Protein AF-A0A9P7C8W0-F1 (afdb_monomer_lite)

Foldseek 3Di:
DVVVCVVVQKDWCCCVAVNPDFQFWDDDPNDIDTHHDDTDIDNDDFAPKHKDWDLLDQLPHRGTDIDIDTDDPDPPDDDDDDDDDPVPPPPPWDFPCVCCVPPQLVVQLVVLLVVLCVVLVVVVVCCVVPPDPDDPPVVVSVVSNVVSNVVSRCRRGNTDPPDPDCVVVVCDVVLVVLSVLLSVLSNQLSPDDDPSVVVSVVVNVVSVVVSVVVVD

Organism: NCBI:txid936053

Sequence (216 aa):
MARWLADRSLTVLNGPLAHGIPTWVGFRDDREMSSIIDMFLTNASLLSPRLDIASDLSLGSDHRLLTLSFSFAQSSASELSSDTPDTTTHPRRLWNLSRLGEPDPCQLYQDTFRSSSAPLLSQLKRLVQHPPSSRPPIDDLNASLNNIIYRSLDASVGDRPPRPSHWKKYWTQQLQDAADYRNRCYRRWRRAFGIDKVYCCHRCQTSLLASILQVS

pLDDT: mean 81.84, std 15.98, range [35.81, 97.31]

Radius of gyration: 25.63 Å; chains: 1; bounding box: 72×44×49 Å

InterPro domains:
  IPR036691 Endonuclease/exonuclease/phosphatase superfamily [G3DSA:3.60.10.10] 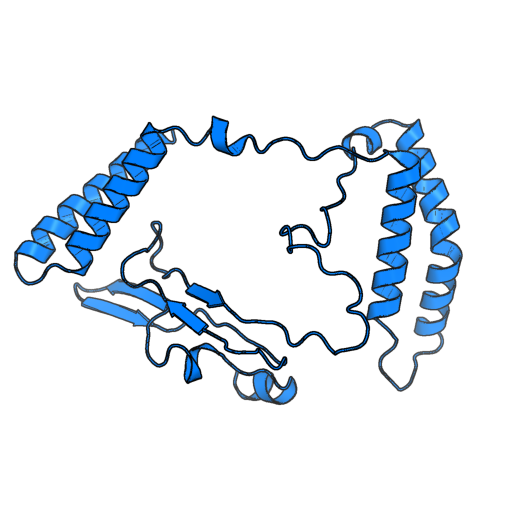(1-71)
  IPR036691 Endonuclease/exonuclease/phosphatase superfamily [SSF56219] (16-71)

Secondary structure (DSSP, 8-state):
-HHHHHTTT-EETHHHHSTT--SEEEEETTEEEEE-----EESS--EEEEEEE-SS--TTSSBPPEEEEEE----SS---------S-SS----B-GGGGGSHHHHHHHHHHHHHHHHHHHHHHHHHHHS--SS---HHHHHHHHHHHHHHHHHHHT-B-PPPP-THHHHS-HHHHHHHHHHHHHHHHHHH--THHHHHHHHHHHHHHHHHHHT--

Structure (mmCIF, N/CA/C/O backbone):
data_AF-A0A9P7C8W0-F1
#
_entry.id   AF-A0A9P7C8W0-F1
#
loop_
_atom_site.group_PDB
_atom_site.id
_atom_site.type_symbol
_atom_site.label_atom_id
_atom_site.label_alt_id
_atom_site.label_comp_id
_atom_site.label_asym_id
_atom_site.label_entity_id
_atom_site.label_seq_id
_atom_site.pdbx_PDB_ins_code
_atom_site.Cartn_x
_atom_site.Cartn_y
_atom_site.Cartn_z
_atom_site.occupancy
_atom_site.B_iso_or_equiv
_atom_site.auth_seq_id
_atom_site.auth_comp_id
_atom_site.auth_asym_id
_atom_site.auth_atom_id
_atom_site.pdbx_PDB_model_num
ATOM 1 N N . MET A 1 1 ? 4.643 -19.308 -13.510 1.00 73.44 1 MET A N 1
ATOM 2 C CA . MET A 1 1 ? 4.340 -17.864 -13.391 1.00 73.44 1 MET A CA 1
ATOM 3 C C . MET A 1 1 ? 3.684 -17.285 -14.644 1.00 73.44 1 MET A C 1
ATOM 5 O O . MET A 1 1 ? 2.595 -16.755 -14.514 1.00 73.44 1 MET A O 1
ATOM 9 N N . ALA A 1 2 ? 4.262 -17.437 -15.843 1.00 82.25 2 ALA A N 1
ATOM 10 C CA . ALA A 1 2 ? 3.703 -16.861 -17.080 1.00 82.25 2 ALA A CA 1
ATOM 11 C C . ALA A 1 2 ? 2.230 -17.231 -17.362 1.00 82.25 2 ALA A C 1
ATOM 13 O O . ALA A 1 2 ? 1.429 -16.348 -17.642 1.00 82.25 2 ALA A O 1
ATOM 14 N N . ARG A 1 3 ? 1.854 -18.510 -17.205 1.00 88.12 3 ARG A N 1
ATOM 15 C CA . ARG A 1 3 ? 0.453 -18.956 -17.359 1.00 88.12 3 ARG A CA 1
ATOM 16 C C . ARG A 1 3 ? -0.499 -18.232 -16.397 1.00 88.12 3 ARG A C 1
ATOM 18 O O . ARG A 1 3 ? -1.474 -17.644 -16.826 1.00 88.12 3 ARG A O 1
ATOM 25 N N . TRP A 1 4 ? -0.134 -18.170 -15.116 1.00 91.56 4 TRP A N 1
ATOM 26 C CA . TRP A 1 4 ? -0.930 -17.503 -14.080 1.00 91.56 4 TRP A CA 1
ATOM 27 C C . TRP A 1 4 ? -1.138 -16.001 -14.337 1.00 91.56 4 TRP A C 1
ATOM 29 O O . TRP A 1 4 ? -2.206 -15.477 -14.020 1.00 91.56 4 TRP A O 1
ATOM 39 N N . LEU A 1 5 ? -0.126 -15.325 -14.902 1.00 90.88 5 LEU A N 1
ATOM 40 C CA . LEU A 1 5 ? -0.204 -13.917 -15.304 1.00 90.88 5 LEU A CA 1
ATOM 41 C C . LEU A 1 5 ? -1.154 -13.730 -16.491 1.00 90.88 5 LEU A C 1
ATOM 43 O O . LEU A 1 5 ? -2.003 -12.843 -16.449 1.00 90.88 5 LEU A O 1
ATOM 47 N N . ALA A 1 6 ? -1.046 -14.592 -17.507 1.00 88.75 6 ALA A N 1
ATOM 48 C CA . ALA A 1 6 ? -1.911 -14.563 -18.683 1.00 88.75 6 ALA A CA 1
ATOM 49 C C . ALA A 1 6 ? -3.385 -14.790 -18.312 1.00 88.75 6 ALA A C 1
ATOM 51 O O . ALA A 1 6 ? -4.236 -13.995 -18.704 1.00 88.75 6 ALA A O 1
ATOM 52 N N . ASP A 1 7 ? -3.666 -15.786 -17.465 1.00 92.44 7 ASP A N 1
ATOM 53 C CA . ASP A 1 7 ? -5.022 -16.112 -16.993 1.00 92.44 7 ASP A CA 1
ATOM 54 C C . ASP A 1 7 ? -5.706 -14.943 -16.260 1.00 92.44 7 ASP A C 1
ATOM 56 O O . ASP A 1 7 ? -6.927 -14.909 -16.133 1.00 92.44 7 ASP A O 1
ATOM 60 N N . ARG A 1 8 ? -4.921 -13.996 -15.731 1.00 88.88 8 ARG A N 1
ATOM 61 C CA . ARG A 1 8 ? -5.393 -12.840 -14.947 1.00 88.88 8 ARG A CA 1
ATOM 62 C C . ARG A 1 8 ? -5.197 -11.506 -15.660 1.00 88.88 8 ARG A C 1
ATOM 64 O O . ARG A 1 8 ? -5.420 -10.464 -15.046 1.00 88.88 8 ARG A O 1
ATOM 71 N N . SER A 1 9 ? -4.753 -11.537 -16.917 1.00 91.94 9 SER A N 1
ATOM 72 C CA . SER A 1 9 ? -4.426 -10.342 -17.701 1.00 91.94 9 SER A CA 1
ATOM 73 C C . SER A 1 9 ? -3.460 -9.396 -16.967 1.00 91.94 9 SER A C 1
ATOM 75 O O . SER A 1 9 ? -3.594 -8.176 -17.034 1.00 91.94 9 SER A O 1
ATOM 77 N N . LEU A 1 10 ? -2.493 -9.959 -16.233 1.00 92.38 10 LEU A N 1
ATOM 78 C CA . LEU A 1 10 ? -1.484 -9.206 -15.489 1.00 92.38 10 LEU A CA 1
ATOM 79 C C . LEU A 1 10 ? -0.226 -9.003 -16.336 1.00 92.38 10 LEU A C 1
ATOM 81 O O . LEU A 1 10 ? 0.353 -9.952 -16.862 1.00 92.38 10 LEU A O 1
ATOM 85 N N . THR A 1 11 ? 0.242 -7.762 -16.386 1.00 92.75 11 THR A N 1
ATOM 86 C CA . THR A 1 11 ? 1.498 -7.353 -17.016 1.00 92.75 11 THR A CA 1
ATOM 87 C C . THR A 1 11 ? 2.562 -7.106 -15.950 1.00 92.75 11 THR A C 1
ATOM 89 O O . THR A 1 11 ? 2.296 -6.445 -14.946 1.00 92.75 11 THR A O 1
ATOM 92 N N . VAL A 1 12 ? 3.779 -7.612 -16.176 1.00 94.69 12 VAL A N 1
ATOM 93 C CA . VAL A 1 12 ? 4.953 -7.335 -15.331 1.00 94.69 12 VAL A CA 1
ATOM 94 C C . VAL A 1 12 ? 5.608 -6.041 -15.805 1.00 94.69 12 VAL A C 1
ATOM 96 O O . VAL A 1 12 ? 6.192 -6.008 -16.886 1.00 94.69 12 VAL A O 1
ATOM 99 N N . LEU A 1 13 ? 5.545 -4.982 -15.000 1.00 95.06 13 LEU A N 1
ATOM 100 C CA . LEU A 1 13 ? 6.030 -3.650 -15.379 1.00 95.06 13 LEU A CA 1
ATOM 101 C C . LEU A 1 13 ? 7.559 -3.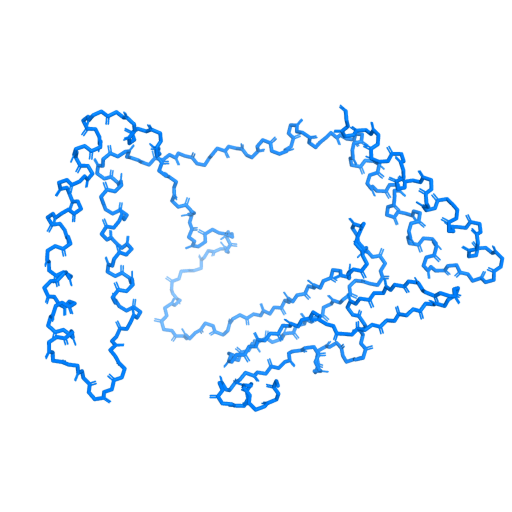541 -15.424 1.00 95.06 13 LEU A C 1
ATOM 103 O O . LEU A 1 13 ? 8.088 -2.712 -16.158 1.00 95.06 13 LEU A O 1
ATOM 107 N N . ASN A 1 14 ? 8.282 -4.399 -14.702 1.00 94.62 14 ASN A N 1
ATOM 108 C CA . ASN A 1 14 ? 9.749 -4.408 -14.706 1.00 94.62 14 ASN A CA 1
ATOM 109 C C . ASN A 1 14 ? 10.334 -4.649 -16.101 1.00 94.62 14 ASN A C 1
ATOM 111 O O . ASN A 1 14 ? 11.366 -4.076 -16.433 1.00 94.62 14 ASN A O 1
ATOM 115 N N . GLY A 1 15 ? 9.669 -5.474 -16.917 1.00 91.06 15 GLY A N 1
ATOM 116 C CA . GLY A 1 15 ? 10.100 -5.776 -18.281 1.00 91.06 15 GLY A CA 1
ATOM 117 C C . GLY A 1 15 ? 10.201 -4.522 -19.155 1.00 91.06 15 GLY A C 1
ATOM 118 O O . GLY A 1 15 ? 11.300 -4.217 -19.609 1.00 91.06 15 GLY A O 1
ATOM 119 N N . PRO A 1 16 ? 9.093 -3.794 -19.387 1.00 93.38 16 PRO A N 1
ATOM 120 C CA . PRO A 1 16 ? 9.098 -2.596 -20.221 1.00 93.38 16 PRO A CA 1
ATOM 121 C C . PRO A 1 16 ? 9.705 -1.355 -19.549 1.00 93.38 16 PRO A C 1
ATOM 123 O O . PRO A 1 16 ? 10.243 -0.512 -20.259 1.00 93.38 16 PRO A O 1
ATOM 126 N N . LEU A 1 17 ? 9.630 -1.209 -18.218 1.00 95.12 17 LEU A N 1
ATOM 127 C CA . LEU A 1 17 ? 10.011 0.046 -17.546 1.00 95.12 17 LEU A CA 1
ATOM 128 C C . LEU A 1 17 ? 11.419 0.048 -16.937 1.00 95.12 17 LEU A C 1
ATOM 130 O O . LEU A 1 17 ? 11.978 1.119 -16.728 1.00 95.12 17 LEU A O 1
ATOM 134 N N . ALA A 1 18 ? 11.992 -1.117 -16.631 1.00 93.62 18 ALA A N 1
ATOM 135 C CA . ALA A 1 18 ? 13.296 -1.234 -15.972 1.00 93.62 18 ALA A CA 1
ATOM 136 C C . ALA A 1 18 ? 14.044 -2.494 -16.438 1.00 93.62 18 ALA A C 1
ATOM 138 O O . ALA A 1 18 ? 14.539 -3.289 -15.633 1.00 93.62 18 ALA A O 1
ATOM 139 N N . HIS A 1 19 ? 14.081 -2.697 -17.757 1.00 93.69 19 HIS A N 1
ATOM 140 C CA . HIS A 1 19 ? 14.592 -3.919 -18.367 1.00 93.69 19 HIS A CA 1
ATOM 141 C C . HIS A 1 19 ? 16.016 -4.258 -17.906 1.00 93.69 19 HIS A C 1
ATOM 143 O O . HIS A 1 19 ? 16.927 -3.440 -18.014 1.00 93.69 19 HIS A O 1
ATOM 149 N N . GLY A 1 20 ? 16.213 -5.486 -17.418 1.00 91.75 20 GLY A N 1
ATOM 150 C CA . GLY A 1 20 ? 17.532 -6.003 -17.042 1.00 91.75 20 GLY A CA 1
ATOM 151 C C . GLY A 1 20 ? 18.154 -5.362 -15.796 1.00 91.75 20 GLY A C 1
ATOM 152 O O . GLY A 1 20 ? 19.272 -5.724 -15.432 1.00 91.75 20 GLY A O 1
ATOM 153 N N . ILE A 1 21 ? 17.463 -4.440 -15.119 1.00 93.38 21 ILE A N 1
ATOM 154 C CA . ILE A 1 21 ? 17.988 -3.809 -13.909 1.00 93.38 21 ILE A CA 1
ATOM 155 C C . ILE A 1 21 ? 17.715 -4.737 -12.713 1.00 93.38 21 ILE A C 1
ATOM 157 O O . ILE A 1 21 ? 16.551 -4.999 -12.404 1.00 93.38 21 ILE A O 1
ATOM 161 N N . PRO A 1 22 ? 18.755 -5.241 -12.019 1.00 93.12 22 PRO A N 1
ATOM 162 C CA . PRO A 1 22 ? 18.574 -6.176 -10.916 1.00 93.12 22 PRO A CA 1
ATOM 163 C C . PRO A 1 22 ? 17.885 -5.506 -9.731 1.00 93.12 22 PRO A C 1
ATOM 165 O O . PRO A 1 22 ? 18.191 -4.359 -9.403 1.00 93.12 22 PRO A O 1
ATOM 168 N N . THR A 1 23 ? 16.998 -6.242 -9.066 1.00 94.00 23 THR A N 1
ATOM 169 C CA . THR A 1 23 ? 16.304 -5.802 -7.845 1.00 94.00 23 THR A CA 1
ATOM 170 C C . THR A 1 23 ? 16.969 -6.336 -6.591 1.00 94.00 23 THR A C 1
ATOM 172 O O . THR A 1 23 ? 16.762 -5.795 -5.518 1.00 94.00 23 THR A O 1
ATOM 175 N N . TRP A 1 24 ? 17.823 -7.342 -6.738 1.00 92.81 24 TRP A N 1
ATOM 176 C CA . TRP A 1 24 ? 18.618 -7.918 -5.672 1.00 92.81 24 TRP A CA 1
ATOM 177 C C . TRP A 1 24 ? 20.085 -7.981 -6.092 1.00 92.81 24 TRP A C 1
ATOM 179 O O . TRP A 1 24 ? 20.399 -8.301 -7.247 1.00 92.81 24 TRP A O 1
ATOM 189 N N . VAL A 1 25 ? 20.983 -7.665 -5.161 1.00 89.88 25 VAL A N 1
ATOM 190 C CA . VAL A 1 25 ? 22.434 -7.773 -5.332 1.00 89.88 25 VAL A CA 1
ATOM 191 C C . VAL A 1 25 ? 23.043 -8.366 -4.069 1.00 89.88 25 VAL A C 1
ATOM 193 O O . VAL A 1 25 ? 22.978 -7.762 -3.001 1.00 89.88 25 VAL A O 1
ATOM 196 N N . GLY A 1 26 ? 23.704 -9.507 -4.213 1.00 85.19 26 GLY A N 1
ATOM 197 C CA . GLY A 1 26 ? 24.458 -10.154 -3.148 1.00 85.19 26 GLY A CA 1
ATOM 198 C C . GLY A 1 26 ? 25.912 -10.388 -3.536 1.00 85.19 26 GLY A C 1
ATOM 199 O O . GLY A 1 26 ? 26.323 -10.160 -4.672 1.00 85.19 26 GLY A O 1
ATOM 200 N N . PHE A 1 27 ? 26.695 -10.876 -2.581 1.00 82.44 27 PHE A N 1
ATOM 201 C CA . PHE A 1 27 ? 28.072 -11.308 -2.805 1.00 82.44 27 PHE A CA 1
ATOM 202 C C . PHE A 1 27 ? 28.208 -12.765 -2.372 1.00 82.44 27 PHE A C 1
ATOM 204 O O . PHE A 1 27 ? 27.820 -13.118 -1.259 1.00 82.44 27 PHE A O 1
ATOM 211 N N . ARG A 1 28 ? 28.730 -13.612 -3.261 1.00 80.31 28 ARG A N 1
ATOM 212 C CA . ARG A 1 28 ? 29.089 -15.009 -2.977 1.00 80.31 28 ARG A CA 1
ATOM 213 C C . ARG A 1 28 ? 30.411 -15.321 -3.664 1.00 80.31 28 ARG A C 1
ATOM 215 O O . ARG A 1 28 ? 30.609 -14.885 -4.794 1.00 80.31 28 ARG A O 1
ATOM 222 N N . ASP A 1 29 ? 31.298 -16.038 -2.979 1.00 83.38 29 ASP A N 1
ATOM 223 C CA . ASP A 1 29 ? 32.612 -16.455 -3.496 1.00 83.38 29 ASP A CA 1
ATOM 224 C C . ASP A 1 29 ? 33.407 -15.302 -4.143 1.00 83.38 29 ASP A C 1
ATOM 226 O O . ASP A 1 29 ? 33.900 -15.412 -5.266 1.00 83.38 29 ASP A O 1
ATOM 230 N N . ASP A 1 30 ? 33.452 -14.151 -3.461 1.00 79.25 30 ASP A N 1
ATOM 231 C CA . ASP A 1 30 ? 34.088 -12.904 -3.921 1.00 79.25 30 ASP A CA 1
ATOM 232 C C . ASP A 1 30 ? 33.576 -12.357 -5.267 1.00 79.25 30 ASP A C 1
ATOM 234 O O . ASP A 1 30 ? 34.218 -11.528 -5.919 1.00 79.25 30 ASP A O 1
ATOM 238 N N . ARG A 1 31 ? 32.374 -12.769 -5.681 1.00 80.06 31 ARG A N 1
ATOM 239 C CA . ARG A 1 31 ? 31.700 -12.292 -6.891 1.00 80.06 31 ARG A CA 1
ATOM 240 C C . ARG A 1 31 ? 30.373 -11.622 -6.553 1.00 80.06 31 ARG A C 1
ATOM 242 O O . ARG A 1 31 ? 29.584 -12.113 -5.747 1.00 80.06 31 ARG A O 1
ATOM 249 N N . GLU A 1 32 ? 30.123 -10.488 -7.207 1.00 83.81 32 GLU A N 1
ATOM 250 C CA . GLU A 1 32 ? 28.824 -9.812 -7.165 1.00 83.81 32 GLU A CA 1
ATOM 251 C C . GLU A 1 32 ? 27.816 -10.664 -7.949 1.00 83.81 32 GLU A C 1
ATOM 253 O O . GLU A 1 32 ? 27.978 -10.905 -9.146 1.00 83.81 32 GLU A O 1
ATOM 258 N N . MET A 1 33 ? 26.784 -11.142 -7.262 1.00 90.81 33 MET A N 1
ATOM 259 C CA . MET A 1 33 ? 25.642 -11.825 -7.853 1.00 90.81 33 MET A CA 1
ATOM 260 C C . MET A 1 33 ? 24.458 -10.871 -7.893 1.00 90.81 33 MET A C 1
ATOM 262 O O . MET A 1 33 ? 24.266 -10.061 -6.990 1.00 90.81 33 MET A O 1
ATOM 266 N N . SER A 1 34 ? 23.627 -10.981 -8.924 1.00 92.38 34 SER A N 1
ATOM 267 C CA . SER A 1 34 ? 22.427 -10.157 -9.026 1.00 92.38 34 SER A CA 1
ATOM 268 C C . SER A 1 34 ? 21.261 -10.933 -9.620 1.00 92.38 34 SER A C 1
ATOM 270 O O . SER A 1 34 ? 21.448 -11.935 -10.313 1.00 92.38 34 SER A O 1
ATOM 272 N N . SER A 1 35 ? 20.043 -10.523 -9.286 1.00 94.06 35 SER A N 1
ATOM 273 C CA . SER A 1 35 ? 18.809 -11.159 -9.754 1.00 94.06 35 SER A CA 1
ATOM 274 C C . SER A 1 35 ? 17.661 -10.148 -9.795 1.00 94.06 35 SER A C 1
ATOM 276 O O . SER A 1 35 ? 17.712 -9.101 -9.147 1.00 94.06 35 SER A O 1
ATOM 278 N N . ILE A 1 36 ? 16.625 -10.454 -10.579 1.00 94.81 36 ILE A N 1
ATOM 279 C CA . ILE A 1 36 ? 15.364 -9.702 -10.630 1.00 94.81 36 ILE A CA 1
ATOM 280 C C . ILE A 1 36 ? 14.300 -10.586 -9.990 1.00 94.81 36 ILE A C 1
ATOM 282 O O . ILE A 1 36 ? 13.868 -11.566 -10.595 1.00 94.81 36 ILE A O 1
ATOM 286 N N . ILE A 1 37 ? 13.927 -10.267 -8.755 1.00 93.94 37 ILE A N 1
ATOM 287 C CA . ILE A 1 37 ? 12.991 -11.067 -7.949 1.00 93.94 37 ILE A CA 1
ATOM 288 C C . ILE A 1 37 ? 11.840 -10.238 -7.366 1.00 93.94 37 ILE A C 1
ATOM 290 O O . ILE A 1 37 ? 10.829 -10.808 -6.964 1.00 93.94 37 ILE A O 1
ATOM 294 N N . ASP A 1 38 ? 11.942 -8.908 -7.409 1.00 94.44 38 ASP A N 1
ATOM 295 C CA . ASP A 1 38 ? 10.910 -7.974 -6.958 1.00 94.44 38 ASP A CA 1
ATOM 296 C C . ASP A 1 38 ? 10.174 -7.400 -8.174 1.00 94.44 38 ASP A C 1
ATOM 298 O O . ASP A 1 38 ? 10.793 -6.845 -9.084 1.00 94.44 38 ASP A O 1
ATOM 302 N N . MET A 1 39 ? 8.850 -7.543 -8.233 1.00 94.00 39 MET A N 1
ATOM 303 C CA . MET A 1 39 ? 8.073 -7.221 -9.435 1.00 94.00 39 MET A CA 1
ATOM 304 C C . MET A 1 39 ? 6.858 -6.349 -9.133 1.00 94.00 39 MET A C 1
ATOM 306 O O . MET A 1 39 ? 6.109 -6.622 -8.198 1.00 94.00 39 MET A O 1
ATOM 310 N N . PHE A 1 40 ? 6.605 -5.367 -9.998 1.00 95.06 40 PHE A N 1
ATOM 311 C CA . PHE A 1 40 ? 5.321 -4.677 -10.073 1.00 95.06 40 PHE A CA 1
ATOM 312 C C . PHE A 1 40 ? 4.428 -5.331 -11.126 1.00 95.06 40 PHE A C 1
ATOM 314 O O . PHE A 1 40 ? 4.826 -5.495 -12.282 1.00 95.06 40 PHE A O 1
ATOM 321 N N . LEU A 1 41 ? 3.210 -5.687 -10.721 1.00 94.19 41 LEU A N 1
ATOM 322 C CA . LEU A 1 41 ? 2.196 -6.302 -11.573 1.00 94.19 41 LEU A CA 1
ATOM 323 C C . LEU A 1 41 ? 0.997 -5.363 -11.697 1.00 94.19 41 LEU A C 1
ATOM 325 O O . LEU A 1 41 ? 0.568 -4.783 -10.703 1.00 94.19 41 LEU A O 1
ATOM 329 N N . THR A 1 42 ? 0.431 -5.246 -12.895 1.00 91.75 42 THR A N 1
ATOM 330 C CA . THR A 1 42 ? -0.809 -4.492 -13.116 1.00 91.75 42 THR A CA 1
ATOM 331 C C . THR A 1 42 ? -1.676 -5.154 -14.179 1.00 91.75 42 THR A C 1
ATOM 333 O O . THR A 1 42 ? -1.160 -5.715 -15.143 1.00 91.75 42 THR A O 1
ATOM 336 N N . ASN A 1 43 ? -2.992 -5.071 -14.020 1.00 90.25 43 ASN A N 1
ATOM 337 C CA . ASN A 1 43 ? -3.983 -5.306 -15.075 1.00 90.25 43 ASN A CA 1
ATOM 338 C C . ASN A 1 43 ? -4.663 -3.996 -15.523 1.00 90.25 43 ASN A C 1
ATOM 340 O O . ASN A 1 43 ? -5.557 -4.024 -16.363 1.00 90.25 43 ASN A O 1
ATOM 344 N N . ALA A 1 44 ? -4.260 -2.859 -14.953 1.00 87.50 44 ALA A N 1
ATOM 345 C CA . ALA A 1 44 ? -4.796 -1.543 -15.259 1.00 87.50 44 ALA A CA 1
ATOM 346 C C . ALA A 1 44 ? -3.899 -0.790 -16.247 1.00 87.50 44 ALA A C 1
ATOM 348 O O . ALA A 1 44 ? -2.669 -0.914 -16.219 1.00 87.50 44 ALA A O 1
ATOM 349 N N . SER A 1 45 ? -4.523 0.050 -17.072 1.00 85.62 45 SER A N 1
ATOM 350 C CA . SER A 1 45 ? -3.830 1.015 -17.922 1.00 85.62 45 SER A CA 1
ATOM 351 C C . SER A 1 45 ? -3.291 2.161 -17.068 1.00 85.62 45 SER A C 1
ATOM 353 O O . SER A 1 45 ? -4.052 2.972 -16.544 1.00 85.62 45 SER A O 1
ATOM 355 N N . LEU A 1 46 ? -1.969 2.217 -16.921 1.00 89.75 46 LEU A N 1
ATOM 356 C CA . LEU A 1 46 ? -1.282 3.295 -16.213 1.00 89.75 46 LEU A CA 1
ATOM 357 C C . LEU A 1 46 ? -0.909 4.399 -17.206 1.00 89.75 46 LEU A C 1
ATOM 359 O O . LEU A 1 46 ? -0.380 4.097 -18.278 1.00 89.75 46 LEU A O 1
ATOM 363 N N . LEU A 1 47 ? -1.145 5.666 -16.859 1.00 90.50 47 LEU A N 1
ATOM 364 C CA . LEU A 1 47 ? -0.674 6.790 -17.667 1.00 90.50 47 LEU A CA 1
ATOM 365 C C . LEU A 1 47 ? 0.755 7.146 -17.270 1.00 90.50 47 LEU A C 1
ATOM 367 O O . LEU A 1 47 ? 1.050 7.332 -16.089 1.00 90.50 47 LEU A O 1
ATOM 371 N N . SER A 1 48 ? 1.627 7.254 -18.272 1.00 91.75 48 SER A N 1
ATOM 372 C CA . SER A 1 48 ? 3.038 7.626 -18.111 1.00 91.75 48 SER A CA 1
ATOM 373 C C . SER A 1 48 ? 3.753 6.879 -16.970 1.00 91.75 48 SER A C 1
ATOM 375 O O . SER A 1 48 ? 4.364 7.523 -16.113 1.00 91.75 48 SER A O 1
ATOM 377 N N . PRO A 1 49 ? 3.667 5.533 -16.901 1.00 94.38 49 PRO A N 1
ATOM 378 C CA . PRO A 1 49 ? 4.283 4.797 -15.816 1.00 94.38 49 PRO A CA 1
ATOM 379 C C . PRO A 1 49 ? 5.808 4.861 -15.920 1.00 94.38 49 PRO A C 1
ATOM 381 O O . PRO A 1 49 ? 6.390 4.692 -16.992 1.00 94.38 49 PRO A O 1
ATOM 384 N N . ARG A 1 50 ? 6.459 5.063 -14.780 1.00 95.56 50 ARG A N 1
ATOM 385 C CA . ARG A 1 50 ? 7.908 5.115 -14.630 1.00 95.56 50 ARG A CA 1
ATOM 386 C C . ARG A 1 50 ? 8.324 4.244 -13.456 1.00 95.56 50 ARG A C 1
ATOM 388 O O . ARG A 1 50 ? 7.754 4.362 -12.375 1.00 95.56 50 ARG A O 1
ATOM 395 N N . LEU A 1 51 ? 9.316 3.389 -13.677 1.00 95.94 51 LEU A N 1
ATOM 396 C CA . LEU A 1 51 ? 9.901 2.540 -12.647 1.00 95.94 51 LEU A CA 1
ATOM 397 C C . LEU A 1 51 ? 11.378 2.887 -12.488 1.00 95.94 51 LEU A C 1
ATOM 399 O O . LEU A 1 51 ? 12.179 2.618 -13.379 1.00 95.94 51 LEU A O 1
ATOM 403 N N . ASP A 1 52 ? 11.738 3.453 -11.343 1.00 94.81 52 ASP A N 1
ATOM 404 C CA . ASP A 1 52 ? 13.126 3.717 -10.980 1.00 94.81 52 ASP A CA 1
ATOM 405 C C . ASP A 1 52 ? 13.594 2.665 -9.968 1.00 94.81 52 ASP A C 1
ATOM 407 O O . ASP A 1 52 ? 12.966 2.455 -8.929 1.00 94.81 52 ASP A O 1
ATOM 411 N N . ILE A 1 53 ? 14.712 2.002 -10.261 1.00 93.38 53 ILE A N 1
ATOM 412 C CA . ILE A 1 53 ? 15.346 1.040 -9.352 1.00 93.38 53 ILE A CA 1
ATOM 413 C C . ILE A 1 53 ? 16.632 1.667 -8.832 1.00 93.38 53 ILE A C 1
ATOM 415 O O . ILE A 1 53 ? 17.589 1.877 -9.584 1.00 93.38 53 ILE A O 1
ATOM 419 N N . ALA A 1 54 ? 16.663 1.977 -7.540 1.00 89.56 54 ALA A N 1
ATOM 420 C CA . ALA A 1 54 ? 17.763 2.712 -6.943 1.00 89.56 54 ALA A CA 1
ATOM 421 C C . ALA A 1 54 ? 19.043 1.864 -6.919 1.00 89.56 54 ALA A C 1
ATOM 423 O O . ALA A 1 54 ? 19.125 0.840 -6.246 1.00 89.56 54 ALA A O 1
ATOM 424 N N . SER A 1 55 ? 20.066 2.295 -7.655 1.00 81.06 55 SER A N 1
ATOM 425 C CA . SER A 1 55 ? 21.337 1.568 -7.797 1.00 81.06 55 SER A CA 1
ATOM 426 C C . SER A 1 55 ? 22.337 1.838 -6.668 1.00 81.06 55 SER A C 1
ATOM 428 O O . SER A 1 55 ? 23.301 1.081 -6.498 1.00 81.06 55 SER A O 1
ATOM 430 N N . ASP A 1 56 ? 22.113 2.915 -5.913 1.00 77.31 56 ASP A N 1
ATOM 431 C CA . ASP A 1 56 ? 23.028 3.452 -4.909 1.00 77.31 56 ASP A CA 1
ATOM 432 C C . ASP A 1 56 ? 22.331 3.794 -3.572 1.00 77.31 56 ASP A C 1
ATOM 434 O O . ASP A 1 56 ? 22.908 4.460 -2.708 1.00 77.31 56 ASP A O 1
ATOM 438 N N . LEU A 1 57 ? 21.109 3.284 -3.384 1.00 75.19 57 LEU A N 1
ATOM 439 C CA . LEU A 1 57 ? 20.333 3.365 -2.149 1.00 75.19 57 LEU A CA 1
ATOM 440 C C . LEU A 1 57 ? 19.781 1.977 -1.805 1.00 75.19 57 LEU A C 1
ATOM 442 O O . LEU A 1 57 ? 18.794 1.526 -2.379 1.00 75.19 57 LEU A O 1
ATOM 446 N N . SER A 1 58 ? 20.437 1.303 -0.866 1.00 67.62 58 SER A N 1
ATOM 447 C CA . SER A 1 58 ? 20.082 -0.053 -0.429 1.00 67.62 58 SER A CA 1
ATOM 448 C C . SER A 1 58 ? 19.320 -0.088 0.895 1.00 67.62 58 SER A C 1
ATOM 450 O O . SER A 1 58 ? 18.794 -1.123 1.277 1.00 67.62 58 SER A O 1
ATOM 452 N N . LEU A 1 59 ? 19.286 1.026 1.638 1.00 75.94 59 LEU A N 1
ATOM 453 C CA . LEU A 1 59 ? 18.682 1.128 2.976 1.00 75.94 59 LEU A CA 1
ATOM 454 C C . LEU A 1 59 ? 19.156 0.058 3.989 1.00 75.94 59 LEU A C 1
ATOM 456 O O . LEU A 1 59 ? 18.583 -0.055 5.070 1.00 75.94 59 LEU A O 1
ATOM 460 N N . GLY A 1 60 ? 20.257 -0.649 3.711 1.00 71.62 60 GLY A N 1
ATOM 461 C CA . GLY A 1 60 ? 20.753 -1.763 4.527 1.00 71.62 60 GLY A CA 1
ATOM 462 C C . GLY A 1 60 ? 20.216 -3.145 4.130 1.00 71.62 60 GLY A C 1
ATOM 463 O O . GLY A 1 60 ? 20.444 -4.094 4.869 1.00 71.62 60 GLY A O 1
ATOM 464 N N . SER A 1 61 ? 19.534 -3.264 2.991 1.00 82.25 61 SER A N 1
ATOM 465 C CA . SER A 1 61 ? 19.102 -4.527 2.386 1.00 82.25 61 SER A CA 1
ATOM 466 C C . SER A 1 61 ? 19.959 -4.873 1.161 1.00 82.25 61 SER A C 1
ATOM 468 O O . SER A 1 61 ? 20.563 -4.009 0.529 1.00 82.25 61 SER A O 1
ATOM 470 N N . ASP A 1 62 ? 20.031 -6.155 0.831 1.00 86.38 62 ASP A N 1
ATOM 471 C CA . ASP A 1 62 ? 20.511 -6.687 -0.447 1.00 86.38 62 ASP A CA 1
ATOM 472 C C . ASP A 1 62 ? 19.481 -6.518 -1.581 1.00 86.38 62 ASP A C 1
ATOM 474 O O . ASP A 1 62 ? 19.836 -6.574 -2.762 1.00 86.38 62 ASP A O 1
ATOM 478 N N . HIS A 1 63 ? 18.225 -6.219 -1.242 1.00 91.75 63 HIS A N 1
ATOM 479 C CA . HIS A 1 63 ? 17.222 -5.732 -2.179 1.00 91.75 63 HIS A CA 1
ATOM 480 C C . HIS A 1 63 ? 17.379 -4.227 -2.424 1.00 91.75 63 HIS A C 1
ATOM 482 O O . HIS A 1 63 ? 17.658 -3.429 -1.526 1.00 91.75 63 HIS A O 1
ATOM 488 N N . ARG A 1 64 ? 17.180 -3.821 -3.675 1.00 90.56 64 ARG A N 1
ATOM 489 C CA . ARG A 1 64 ? 17.159 -2.422 -4.094 1.00 90.56 64 ARG A CA 1
ATOM 490 C C . ARG A 1 64 ? 15.795 -1.820 -3.805 1.00 90.56 64 ARG A C 1
ATOM 492 O O . ARG A 1 64 ? 14.775 -2.498 -3.857 1.00 90.56 64 ARG A O 1
ATOM 499 N N . LEU A 1 65 ? 15.774 -0.516 -3.556 1.00 92.25 65 LEU A N 1
ATOM 500 C CA . LEU A 1 65 ? 14.523 0.228 -3.506 1.00 92.25 65 LEU A CA 1
ATOM 501 C C . LEU A 1 65 ? 13.972 0.392 -4.929 1.00 92.25 65 LEU A C 1
ATOM 503 O O . LEU A 1 65 ? 14.687 0.865 -5.815 1.00 92.25 65 LEU A O 1
ATOM 507 N N . LEU A 1 66 ? 12.707 0.027 -5.136 1.00 94.00 66 LEU A N 1
ATOM 508 C CA . LEU A 1 66 ? 11.991 0.261 -6.387 1.00 94.00 66 LEU A CA 1
ATOM 509 C C . LEU A 1 66 ? 10.915 1.329 -6.168 1.00 94.00 66 LEU A C 1
ATOM 511 O O . LEU A 1 66 ? 10.135 1.241 -5.219 1.00 94.00 66 LEU A O 1
ATOM 515 N N . THR A 1 67 ? 10.824 2.282 -7.088 1.00 94.62 67 THR A N 1
ATOM 516 C CA . THR A 1 67 ? 9.817 3.345 -7.076 1.00 94.62 67 THR A CA 1
ATOM 517 C C . THR A 1 67 ? 9.026 3.299 -8.374 1.00 94.62 67 THR A C 1
ATOM 519 O O . THR A 1 67 ? 9.572 3.571 -9.439 1.00 94.62 67 THR A O 1
ATOM 522 N N . LEU A 1 68 ? 7.737 2.972 -8.284 1.00 95.06 68 LEU A N 1
ATOM 523 C CA . LEU A 1 68 ? 6.797 3.080 -9.398 1.00 95.06 68 LEU A CA 1
ATOM 524 C C . LEU A 1 68 ? 6.014 4.392 -9.266 1.00 95.06 68 LEU A C 1
ATOM 526 O O . LEU A 1 68 ? 5.451 4.681 -8.214 1.00 95.06 68 LEU A O 1
ATOM 530 N N . SER A 1 69 ? 5.964 5.184 -10.331 1.00 93.94 69 SER A N 1
ATOM 531 C CA . SER A 1 69 ? 5.171 6.413 -10.428 1.00 93.94 69 SER A CA 1
ATOM 532 C C . SER A 1 69 ? 4.326 6.375 -11.691 1.00 93.94 69 SER A C 1
ATOM 534 O O . SER A 1 69 ? 4.793 5.916 -12.727 1.00 93.94 69 SER A O 1
ATOM 536 N N . PHE A 1 70 ? 3.081 6.826 -11.611 1.00 93.50 70 PHE A N 1
ATOM 537 C CA . PHE A 1 70 ? 2.155 6.884 -12.739 1.00 93.50 70 PHE A CA 1
ATOM 538 C C . PHE A 1 70 ? 1.035 7.876 -12.431 1.00 93.50 70 PHE A C 1
ATOM 540 O O . PHE A 1 70 ? 0.778 8.190 -11.267 1.00 93.50 70 PHE A O 1
ATOM 547 N N . SER A 1 71 ? 0.344 8.332 -13.468 1.00 87.88 71 SER A N 1
ATOM 548 C CA . SER A 1 71 ? -0.921 9.050 -13.336 1.00 87.88 71 SER A CA 1
ATOM 549 C C . SER A 1 71 ? -2.085 8.084 -13.547 1.00 87.88 71 SER A C 1
ATOM 551 O O . SER A 1 71 ? -1.998 7.133 -14.332 1.00 87.88 71 SER A O 1
ATOM 553 N N . PHE A 1 72 ? -3.186 8.311 -12.837 1.00 76.06 72 PHE A N 1
ATOM 554 C CA . PHE A 1 72 ? -4.419 7.572 -13.068 1.00 76.06 72 PHE A CA 1
ATOM 555 C C . PHE A 1 72 ? -5.234 8.296 -14.142 1.00 76.06 72 PHE A C 1
ATOM 557 O O . PHE A 1 72 ? -5.434 9.505 -14.049 1.00 76.06 72 PHE A O 1
ATOM 564 N N . ALA A 1 73 ? -5.699 7.574 -15.164 1.00 65.62 73 ALA A N 1
ATOM 565 C CA . ALA A 1 73 ? -6.713 8.106 -16.066 1.00 65.62 73 ALA A CA 1
ATOM 566 C C . ALA A 1 73 ? -8.035 8.145 -15.294 1.00 65.62 73 ALA A C 1
ATOM 568 O O . ALA A 1 73 ? -8.752 7.146 -15.226 1.00 65.62 73 ALA A O 1
ATOM 569 N N . GLN A 1 74 ? -8.337 9.266 -14.645 1.00 56.16 74 GLN A N 1
ATOM 570 C CA . GLN A 1 74 ? -9.641 9.463 -14.030 1.00 56.16 74 GLN A CA 1
ATOM 571 C C . GLN A 1 74 ? -10.679 9.405 -15.155 1.00 56.16 74 GLN A C 1
ATOM 573 O O . GLN A 1 74 ? -10.649 10.219 -16.076 1.00 56.16 74 GLN A O 1
ATOM 578 N N . SER A 1 75 ? -11.549 8.389 -15.142 1.00 49.66 75 SER A N 1
ATOM 579 C CA . SER A 1 75 ? -12.676 8.355 -16.076 1.00 49.66 75 SER A CA 1
ATOM 580 C C . SER A 1 75 ? -13.489 9.626 -15.858 1.00 49.66 75 SER A C 1
ATOM 582 O O . SER A 1 75 ? -13.944 9.904 -14.749 1.00 49.66 75 SER A O 1
ATOM 584 N N . SER A 1 76 ? -13.599 10.417 -16.918 1.00 42.34 76 SER A N 1
ATOM 585 C CA . SER A 1 76 ? -14.180 11.754 -16.979 1.00 42.34 76 SER A CA 1
ATOM 586 C C . SER A 1 76 ? -15.692 11.741 -16.730 1.00 42.34 76 SER A C 1
ATOM 588 O O . SER A 1 76 ? -16.480 11.949 -17.649 1.00 42.34 76 SER A O 1
ATOM 590 N N . ALA A 1 77 ? -16.110 11.461 -15.496 1.00 44.12 77 ALA A N 1
ATOM 591 C CA . ALA A 1 77 ? -17.515 11.510 -15.092 1.00 44.12 77 ALA A CA 1
ATOM 592 C C . ALA A 1 77 ? -17.769 12.300 -13.800 1.00 44.12 77 ALA A C 1
ATOM 594 O O . ALA A 1 77 ? -18.923 12.450 -13.417 1.00 44.12 77 ALA A O 1
ATOM 595 N N . SER A 1 78 ? -16.745 12.839 -13.130 1.00 42.72 78 SER A N 1
ATOM 596 C CA . SER A 1 78 ? -16.976 13.683 -11.952 1.00 42.72 78 SER A CA 1
ATOM 597 C C . SER A 1 78 ? -15.773 14.571 -11.629 1.00 42.72 78 SER A C 1
ATOM 599 O O . SER A 1 78 ? -15.090 14.355 -10.634 1.00 42.72 78 SER A O 1
ATOM 601 N N . GLU A 1 79 ? -15.504 15.574 -12.463 1.00 41.62 79 GLU A N 1
ATOM 602 C CA . GLU A 1 79 ? -14.591 16.672 -12.117 1.00 41.62 79 GLU A CA 1
ATOM 603 C C . GLU A 1 79 ? -15.270 18.016 -12.387 1.00 41.62 79 GLU A C 1
ATOM 605 O O . GLU A 1 79 ? -15.175 18.601 -13.461 1.00 41.62 79 GLU A O 1
ATOM 610 N N . LEU A 1 80 ? -15.986 18.493 -11.372 1.00 42.22 80 LEU A N 1
ATOM 611 C CA . LEU A 1 80 ? -16.331 19.897 -11.185 1.00 42.22 80 LEU A CA 1
ATOM 612 C C . LEU A 1 80 ? -15.988 20.247 -9.738 1.00 42.22 80 LEU A C 1
ATOM 614 O O . LEU A 1 80 ? -16.858 20.309 -8.880 1.00 42.22 80 LEU A O 1
ATOM 618 N N . SER A 1 81 ? -14.695 20.419 -9.481 1.00 38.88 81 SER A N 1
ATOM 619 C CA . SER A 1 81 ? -14.171 21.267 -8.408 1.00 38.88 81 SER A CA 1
ATOM 620 C C . SER A 1 81 ? -12.650 21.250 -8.493 1.00 38.88 81 SER A C 1
ATOM 622 O O . SER A 1 81 ? -12.004 20.279 -8.100 1.00 38.88 81 SER A O 1
ATOM 624 N N . SER A 1 82 ? -12.094 22.323 -9.054 1.00 42.16 82 SER A N 1
ATOM 625 C CA . SER A 1 82 ? -10.688 22.659 -8.909 1.00 42.16 82 SER A CA 1
ATOM 626 C C . SER A 1 82 ? -10.431 23.035 -7.453 1.00 42.16 82 SER A C 1
ATOM 628 O O . SER A 1 82 ? -10.868 24.092 -7.009 1.00 42.16 82 SER A O 1
ATOM 630 N N . ASP A 1 83 ? -9.711 22.188 -6.740 1.00 38.19 83 ASP A N 1
ATOM 631 C CA . ASP A 1 83 ? -8.786 22.632 -5.711 1.00 38.19 83 ASP A CA 1
ATOM 632 C C . ASP A 1 83 ? -7.627 21.638 -5.682 1.00 38.19 83 ASP A C 1
ATOM 634 O O . ASP A 1 83 ? -7.786 20.442 -5.930 1.00 38.19 83 ASP A O 1
ATOM 638 N N . THR A 1 84 ? -6.433 22.179 -5.487 1.00 38.69 84 THR A N 1
ATOM 639 C CA . THR A 1 84 ? -5.155 21.471 -5.379 1.00 38.69 84 THR A CA 1
ATOM 640 C C . THR A 1 84 ? -5.282 20.150 -4.608 1.00 38.69 84 THR A C 1
ATOM 642 O O . THR A 1 84 ? -5.859 20.158 -3.518 1.00 38.69 84 THR A O 1
ATOM 645 N N . PRO A 1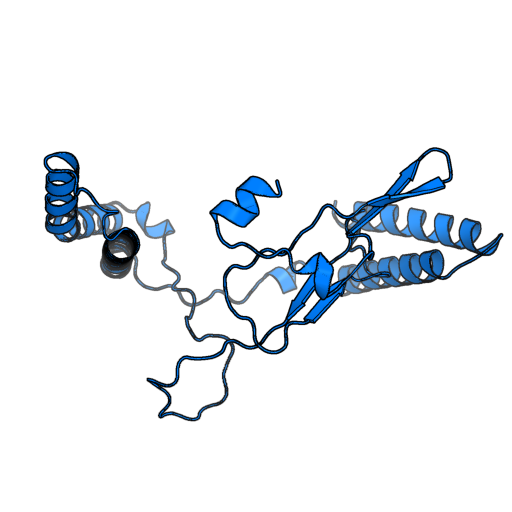 85 ? -4.731 19.022 -5.103 1.00 37.59 85 PRO A N 1
ATOM 646 C CA . PRO A 1 85 ? -4.870 17.749 -4.422 1.00 37.59 85 PRO A CA 1
ATOM 647 C C . PRO A 1 85 ? -3.905 17.716 -3.236 1.00 37.59 85 PRO A C 1
ATOM 649 O O . PRO A 1 85 ? -2.771 17.242 -3.340 1.00 37.59 85 PRO A O 1
ATOM 652 N N . ASP A 1 86 ? -4.366 18.203 -2.087 1.00 35.81 86 ASP A N 1
ATOM 653 C CA . ASP A 1 86 ? -3.870 17.693 -0.820 1.00 35.81 86 AS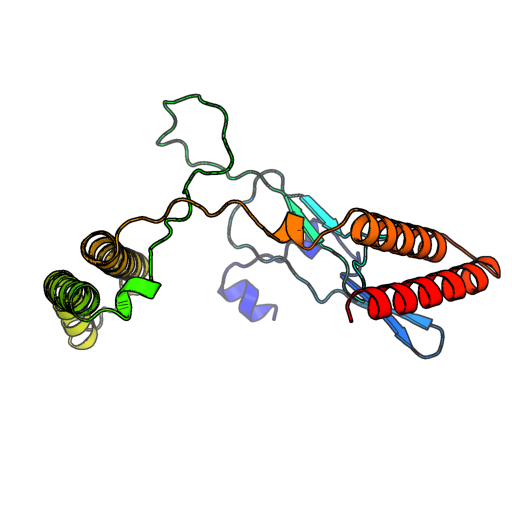P A CA 1
ATOM 654 C C . ASP A 1 86 ? -4.038 16.169 -0.843 1.00 35.81 86 ASP A C 1
ATOM 656 O O . ASP A 1 86 ? -5.063 15.617 -1.246 1.00 35.81 86 ASP A O 1
ATOM 660 N N . THR A 1 87 ? -2.978 15.473 -0.453 1.00 35.84 87 THR A N 1
ATOM 661 C CA . THR A 1 87 ? -2.785 14.016 -0.528 1.00 35.84 87 THR A CA 1
ATOM 662 C C . THR A 1 87 ? -3.663 13.233 0.462 1.00 35.84 87 THR A C 1
ATOM 664 O O . THR A 1 87 ? -3.256 12.222 1.032 1.00 35.84 87 THR A O 1
ATOM 667 N N . THR A 1 88 ? -4.897 13.673 0.684 1.00 40.19 88 THR A N 1
ATOM 668 C CA . THR A 1 88 ? -5.826 13.130 1.677 1.00 40.19 88 THR A CA 1
ATOM 669 C C . THR A 1 88 ? -7.228 12.949 1.103 1.00 40.19 88 THR A C 1
ATOM 671 O O . THR A 1 88 ? -8.220 13.160 1.792 1.00 40.19 88 THR A O 1
ATOM 674 N N . THR A 1 89 ? -7.357 12.470 -0.137 1.00 41.62 89 THR A N 1
ATOM 675 C CA . THR A 1 89 ? -8.676 12.160 -0.723 1.00 41.62 89 THR A CA 1
ATOM 676 C C . THR A 1 89 ? -9.451 11.057 0.003 1.00 41.62 89 THR A C 1
ATOM 678 O O . THR A 1 89 ? -10.638 10.904 -0.249 1.00 41.62 89 THR A O 1
ATOM 681 N N . HIS A 1 90 ? -8.854 10.382 0.992 1.00 41.53 90 HIS A N 1
ATOM 682 C CA . HIS A 1 90 ? -9.592 9.790 2.109 1.00 41.53 90 HIS A CA 1
ATOM 683 C C . HIS A 1 90 ? -8.780 9.967 3.401 1.00 41.53 90 HIS A C 1
ATOM 685 O O . HIS A 1 90 ? -7.798 9.238 3.590 1.00 41.53 90 HIS A O 1
ATOM 691 N N . PRO A 1 91 ? -9.127 10.893 4.318 1.00 57.19 91 PRO A N 1
ATOM 692 C CA . PRO A 1 91 ? -8.499 10.890 5.630 1.00 57.19 91 PRO A CA 1
ATOM 693 C C . PRO A 1 91 ? -8.764 9.519 6.256 1.00 57.19 91 PRO A C 1
ATOM 695 O O . PRO A 1 91 ? -9.911 9.080 6.357 1.00 57.19 91 PRO A O 1
ATOM 698 N N . ARG A 1 92 ? -7.692 8.802 6.617 1.00 65.56 92 ARG A N 1
ATOM 699 C CA . ARG A 1 92 ? -7.795 7.536 7.348 1.00 65.56 92 ARG A CA 1
ATOM 700 C C . ARG A 1 92 ? -8.637 7.808 8.595 1.00 65.56 92 ARG A C 1
ATOM 702 O O . ARG A 1 92 ? -8.142 8.455 9.512 1.00 65.56 92 ARG A O 1
ATOM 709 N N . ARG A 1 93 ? -9.883 7.329 8.615 1.00 69.31 93 ARG A N 1
ATOM 710 C CA . ARG A 1 93 ? -10.743 7.382 9.802 1.00 69.31 93 ARG A CA 1
ATOM 711 C C . ARG A 1 93 ? -10.050 6.625 10.926 1.00 69.31 93 ARG A C 1
ATOM 713 O O . ARG A 1 93 ? -9.566 5.509 10.717 1.00 69.31 93 ARG A O 1
ATOM 720 N N . LEU A 1 94 ? -9.943 7.243 12.092 1.00 83.69 94 LEU A N 1
ATOM 721 C CA . LEU A 1 94 ? -9.290 6.650 13.248 1.00 83.69 94 LEU A CA 1
ATOM 722 C C . LEU A 1 94 ? -10.328 6.565 14.354 1.00 83.69 94 LEU A C 1
ATOM 724 O O . LEU A 1 94 ? -10.899 7.565 14.741 1.00 83.69 94 LEU A O 1
ATOM 728 N N . TRP A 1 95 ? -10.550 5.378 14.900 1.00 90.25 95 TRP A N 1
ATOM 729 C CA . TRP A 1 95 ? -11.473 5.197 16.019 1.00 90.25 95 TRP A CA 1
ATOM 730 C C . TRP A 1 95 ? -10.717 5.057 17.335 1.00 90.25 95 TRP A C 1
ATOM 732 O O . TRP A 1 95 ? -9.568 4.598 17.373 1.00 90.25 95 TRP A O 1
ATOM 742 N N . ASN A 1 96 ? -11.365 5.409 18.445 1.00 87.75 96 ASN A N 1
ATOM 743 C CA . ASN A 1 96 ? -10.805 5.198 19.777 1.00 87.75 96 ASN A CA 1
ATOM 744 C C . ASN A 1 96 ? -11.012 3.749 20.260 1.00 87.75 96 ASN A C 1
ATOM 746 O O . ASN A 1 96 ? -11.733 3.493 21.220 1.00 87.75 96 ASN A O 1
ATOM 750 N N . LEU A 1 97 ? -10.381 2.789 19.576 1.00 89.69 97 LEU A N 1
ATOM 751 C CA . LEU A 1 97 ? -10.611 1.351 19.785 1.00 89.69 97 LEU A CA 1
ATOM 752 C C . LEU A 1 97 ? -10.342 0.866 21.218 1.00 89.69 97 LEU A C 1
ATOM 754 O O . LEU A 1 97 ? -10.903 -0.149 21.614 1.00 89.69 97 LEU A O 1
ATOM 758 N N . SER A 1 98 ? -9.542 1.58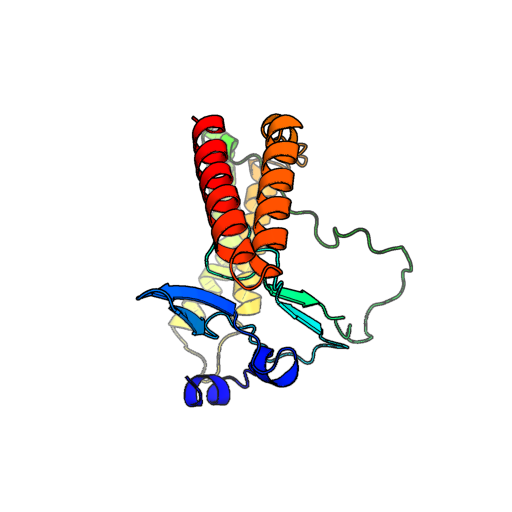1 22.019 1.00 89.19 98 SER A N 1
ATOM 759 C CA . SER A 1 98 ? -9.344 1.232 23.434 1.00 89.19 98 SER A CA 1
ATOM 760 C C . SER A 1 98 ? -10.639 1.291 24.246 1.00 89.19 98 SER A C 1
ATOM 762 O O . SER A 1 98 ? -10.765 0.559 25.222 1.00 89.19 98 SER A O 1
ATOM 764 N N . ARG A 1 99 ? -11.623 2.095 23.819 1.00 90.50 99 ARG A N 1
ATOM 765 C CA . ARG A 1 99 ? -12.946 2.169 24.455 1.00 90.50 99 ARG A CA 1
ATOM 766 C C . ARG A 1 99 ? -13.770 0.895 24.285 1.00 90.50 99 ARG A C 1
ATOM 768 O O . ARG A 1 99 ? -14.687 0.679 25.059 1.00 90.50 99 ARG A O 1
ATOM 775 N N . LEU A 1 100 ? -13.435 0.009 23.340 1.00 91.00 100 LEU A N 1
ATOM 776 C CA . LEU A 1 100 ? -14.071 -1.316 23.261 1.00 91.00 100 LEU A CA 1
ATOM 777 C C . LEU A 1 100 ? -13.712 -2.221 24.453 1.00 91.00 100 LEU A C 1
ATOM 779 O O . LEU A 1 100 ? -14.332 -3.266 24.623 1.00 91.00 100 LEU A O 1
ATOM 783 N N . GLY A 1 101 ? -12.722 -1.844 25.270 1.00 88.50 101 GLY A N 1
ATOM 784 C CA . GLY A 1 101 ? -12.465 -2.491 26.557 1.00 88.50 101 GLY A CA 1
ATOM 785 C C . GLY A 1 101 ? -13.444 -2.076 27.662 1.00 88.50 101 GLY A C 1
ATOM 786 O O . GLY A 1 101 ? -13.511 -2.745 28.688 1.00 88.50 101 GLY A O 1
ATOM 787 N N . GLU A 1 102 ? -14.198 -0.990 27.471 1.00 93.50 102 GLU A N 1
ATOM 788 C CA . GLU A 1 102 ? -15.231 -0.540 28.405 1.00 93.50 102 GLU A CA 1
ATOM 789 C C . GLU A 1 102 ? -16.553 -1.289 28.123 1.00 93.50 102 GLU A C 1
ATOM 791 O O . GLU A 1 102 ? -16.886 -1.510 26.952 1.00 93.50 102 GLU A O 1
ATOM 796 N N . PRO A 1 103 ? -17.336 -1.668 29.153 1.00 93.12 103 PRO A N 1
ATOM 797 C CA . PRO A 1 103 ? -18.569 -2.437 28.965 1.00 93.12 103 PRO A CA 1
ATOM 798 C C . PRO A 1 103 ? -19.598 -1.734 28.071 1.00 93.12 103 PRO A C 1
ATOM 800 O O . PRO A 1 103 ? -20.098 -2.342 27.124 1.00 93.12 103 PRO A O 1
ATOM 803 N N . ASP A 1 104 ? -19.869 -0.448 28.318 1.00 94.25 104 ASP A N 1
ATOM 804 C CA . ASP A 1 104 ? -20.951 0.270 27.630 1.00 94.25 104 ASP A CA 1
ATOM 805 C C . ASP A 1 104 ? -20.659 0.510 26.136 1.00 94.25 104 ASP A C 1
ATOM 807 O O . ASP A 1 104 ? -21.504 0.164 25.303 1.00 94.25 104 ASP A O 1
ATOM 811 N N . PRO A 1 105 ? -19.476 1.023 25.726 1.00 92.25 105 PRO A N 1
ATOM 812 C CA . PRO A 1 105 ? -19.147 1.166 24.307 1.00 92.25 105 PRO A CA 1
ATOM 813 C C . PRO A 1 105 ? -19.059 -0.179 23.581 1.00 92.25 105 PRO A C 1
ATOM 815 O O . PRO A 1 105 ? -19.450 -0.274 22.417 1.00 92.25 105 PRO A O 1
ATOM 818 N N . CYS A 1 106 ? -18.572 -1.229 24.251 1.00 95.56 106 CYS A N 1
ATOM 819 C CA . CYS A 1 106 ? -18.524 -2.571 23.678 1.00 95.56 106 CYS A CA 1
ATOM 820 C C . CYS A 1 106 ? -19.932 -3.114 23.405 1.00 95.56 106 CYS A C 1
ATOM 822 O O . CYS A 1 106 ? -20.202 -3.604 22.306 1.00 95.56 106 CYS A O 1
ATOM 824 N N . GLN A 1 107 ? -20.846 -2.978 24.367 1.00 96.31 107 GLN A N 1
ATOM 825 C CA . GLN A 1 107 ? -22.236 -3.395 24.209 1.00 96.31 107 GLN A CA 1
ATOM 826 C C . GLN A 1 107 ? -22.924 -2.611 23.083 1.00 96.31 107 GLN A C 1
ATOM 828 O O . GLN A 1 107 ? -23.520 -3.207 22.184 1.00 96.31 107 GLN A O 1
ATOM 833 N N . LEU A 1 108 ? -22.747 -1.286 23.052 1.00 96.12 108 LEU A N 1
ATOM 834 C CA . LEU A 1 108 ? -23.299 -0.427 22.004 1.00 96.12 108 LEU A CA 1
ATOM 835 C C . LEU A 1 108 ? -22.768 -0.794 20.609 1.00 96.12 108 LEU A C 1
ATOM 837 O O . LEU A 1 108 ? -23.535 -0.813 19.641 1.00 96.12 108 LEU A O 1
ATOM 841 N N . TYR A 1 109 ? -21.478 -1.128 20.493 1.00 97.06 109 TYR A N 1
ATOM 842 C CA . TYR A 1 109 ? -20.895 -1.634 19.250 1.00 97.06 109 TYR A CA 1
ATOM 843 C C . TYR A 1 109 ? -21.578 -2.931 18.805 1.00 97.06 109 TYR A C 1
ATOM 845 O O . TYR A 1 109 ? -22.001 -3.037 17.654 1.00 97.06 109 TYR A O 1
ATOM 853 N N . GLN A 1 110 ? -21.710 -3.907 19.709 1.00 96.81 110 GLN A N 1
ATOM 854 C CA . GLN A 1 110 ? -22.309 -5.204 19.395 1.00 96.81 110 GLN A CA 1
ATOM 855 C C . GLN A 1 110 ? -23.767 -5.071 18.952 1.00 96.81 110 GLN A C 1
ATOM 857 O O . GLN A 1 110 ? -24.162 -5.698 17.968 1.00 96.81 110 GLN A O 1
ATOM 862 N N . ASP A 1 111 ? -24.554 -4.240 19.632 1.00 97.12 111 ASP A N 1
ATOM 863 C CA . ASP A 1 111 ? -25.970 -4.050 19.315 1.00 97.12 111 ASP A CA 1
ATOM 864 C C . ASP A 1 111 ? -26.160 -3.301 17.990 1.00 97.12 111 ASP A C 1
ATOM 866 O O . ASP A 1 111 ? -26.967 -3.710 17.143 1.00 97.12 111 ASP A O 1
ATOM 870 N N . THR A 1 112 ? -25.352 -2.266 17.745 1.00 96.00 112 THR A N 1
ATOM 871 C CA . THR A 1 112 ? -25.362 -1.520 16.475 1.00 96.00 112 THR A CA 1
ATOM 872 C C . THR A 1 112 ? -24.911 -2.402 15.311 1.00 96.00 112 THR A C 1
ATOM 874 O O . THR A 1 112 ? -25.539 -2.407 14.250 1.00 96.00 112 THR A O 1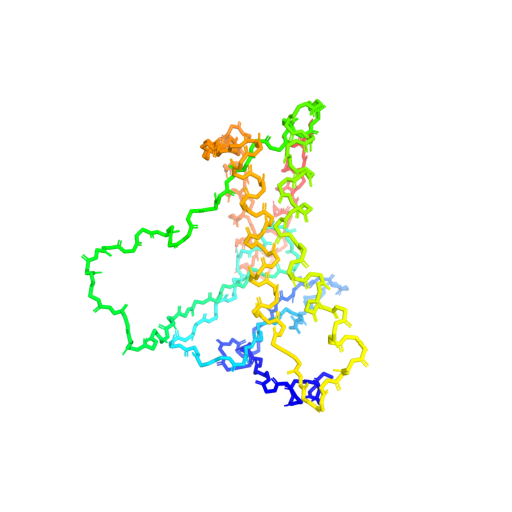
ATOM 877 N N . PHE A 1 113 ? -23.870 -3.212 15.510 1.00 97.31 113 PHE A N 1
ATOM 878 C CA . PHE A 1 113 ? -23.378 -4.137 14.494 1.00 97.31 113 PHE A CA 1
ATOM 879 C C . PHE A 1 113 ? -24.396 -5.240 14.202 1.00 97.31 113 PHE A C 1
ATOM 881 O O . PHE A 1 113 ? -24.678 -5.534 13.040 1.00 97.31 113 PHE A O 1
ATOM 888 N N . ARG A 1 114 ? -24.986 -5.850 15.238 1.00 96.50 114 ARG A N 1
ATOM 889 C CA . ARG A 1 114 ? -25.970 -6.933 15.092 1.00 96.50 114 ARG A CA 1
ATOM 890 C C . ARG A 1 114 ? -27.216 -6.455 14.350 1.00 96.50 114 ARG A C 1
ATOM 892 O O . ARG A 1 114 ? -27.668 -7.133 13.431 1.00 96.50 114 ARG A O 1
ATOM 899 N N . SER A 1 115 ? -27.740 -5.287 14.711 1.00 95.88 115 SER A N 1
ATOM 900 C CA . SER A 1 115 ? -28.897 -4.693 14.031 1.00 95.88 115 SER A CA 1
ATOM 901 C C . SER A 1 115 ? -28.579 -4.324 12.578 1.00 95.88 115 SER A C 1
ATOM 903 O O . SER A 1 115 ? -29.317 -4.702 11.669 1.00 95.88 115 SER A O 1
ATOM 905 N N . SER A 1 116 ? -27.438 -3.676 12.336 1.00 95.69 116 SER A N 1
ATOM 906 C CA . SER A 1 116 ? -27.036 -3.217 10.999 1.00 95.69 116 SER A CA 1
ATOM 907 C C . SER A 1 116 ? -26.625 -4.353 10.054 1.00 95.69 116 SER A C 1
ATOM 909 O O . SER A 1 116 ? -26.765 -4.225 8.839 1.00 95.69 116 SER A O 1
ATOM 911 N N . SER A 1 117 ? -26.128 -5.476 10.582 1.00 96.31 117 SER A N 1
ATOM 912 C CA . SER A 1 117 ? -25.697 -6.636 9.786 1.00 96.31 117 SER A CA 1
ATOM 913 C C . SER A 1 117 ? -26.822 -7.604 9.423 1.00 96.31 117 SER A C 1
ATOM 915 O O . SER A 1 117 ? -26.627 -8.435 8.536 1.00 96.31 117 SER A O 1
ATOM 917 N N . ALA A 1 118 ? -28.006 -7.497 10.034 1.00 95.00 118 ALA A N 1
ATOM 918 C CA . ALA A 1 118 ? -29.119 -8.415 9.779 1.00 95.00 118 ALA A CA 1
ATOM 919 C C . ALA A 1 118 ? -29.528 -8.523 8.286 1.00 95.00 118 ALA A C 1
ATOM 921 O O . ALA A 1 118 ? -29.709 -9.653 7.806 1.00 95.00 118 ALA A O 1
ATOM 922 N N . PRO A 1 119 ? -29.610 -7.424 7.503 1.00 94.88 119 PRO A N 1
ATOM 923 C CA . PRO A 1 119 ? -29.906 -7.506 6.070 1.00 94.88 119 PRO A CA 1
ATOM 924 C C . PRO A 1 119 ? -28.788 -8.198 5.282 1.00 94.88 119 PRO A C 1
ATOM 926 O O . PRO A 1 119 ? -29.058 -9.079 4.464 1.00 94.88 119 PRO A O 1
ATOM 929 N N . LEU A 1 120 ? -27.528 -7.857 5.579 1.00 95.25 120 LEU A N 1
ATOM 930 C CA . LEU A 1 120 ? -26.359 -8.440 4.918 1.00 95.25 120 LEU A CA 1
ATOM 931 C C . LEU A 1 120 ? -26.249 -9.942 5.208 1.00 95.25 120 LEU A C 1
ATOM 933 O O . LEU A 1 120 ? -26.020 -10.736 4.300 1.00 95.25 120 LEU A O 1
ATOM 937 N N . LEU A 1 121 ? -26.485 -10.360 6.453 1.00 95.44 121 LEU A N 1
ATOM 938 C CA . LEU A 1 121 ? -26.502 -11.770 6.837 1.00 95.44 121 LEU A CA 1
ATOM 939 C C . LEU A 1 121 ? -27.593 -12.544 6.089 1.00 95.44 121 LEU A C 1
ATOM 941 O O . LEU A 1 121 ? -27.354 -13.660 5.629 1.00 95.44 121 LEU A O 1
ATOM 945 N N . SER A 1 122 ? -28.779 -11.954 5.944 1.00 95.12 122 SER A N 1
ATOM 946 C CA . SER A 1 122 ? -29.884 -12.557 5.190 1.00 95.12 122 SER A CA 1
ATOM 947 C C . SER A 1 122 ? -29.527 -12.717 3.709 1.00 95.12 122 SER A C 1
ATOM 949 O O . SER A 1 122 ? -29.754 -13.777 3.122 1.00 95.12 122 SER A O 1
ATOM 951 N N . GLN A 1 123 ? -28.885 -11.707 3.117 1.00 94.38 123 GLN A N 1
ATOM 952 C CA . GLN A 1 123 ? -28.382 -11.760 1.746 1.00 94.38 123 GLN A CA 1
ATOM 953 C C . GLN A 1 123 ? -27.308 -12.841 1.564 1.00 94.38 123 GLN A C 1
ATOM 955 O O . GLN A 1 123 ? -27.378 -13.603 0.599 1.00 94.38 123 GLN A O 1
ATOM 960 N N . LEU A 1 124 ? -26.348 -12.942 2.487 1.00 94.25 124 LEU A N 1
ATOM 961 C CA . LEU A 1 124 ? -25.293 -13.958 2.455 1.00 94.25 124 LEU A CA 1
ATOM 962 C C . LEU A 1 124 ? -25.867 -15.372 2.589 1.00 94.25 124 LEU A C 1
ATOM 964 O O . LEU A 1 124 ? -25.518 -16.245 1.798 1.00 94.25 124 LEU A O 1
ATOM 968 N N . LYS A 1 125 ? -26.802 -15.594 3.523 1.00 95.31 125 LYS A N 1
ATOM 969 C CA . LYS A 1 125 ? -27.505 -16.881 3.661 1.00 95.31 125 LYS A CA 1
ATOM 970 C C . LYS A 1 125 ? -28.199 -17.284 2.362 1.00 95.31 125 LYS A C 1
ATOM 972 O O . LYS A 1 125 ? -28.053 -18.425 1.933 1.00 95.31 125 LYS A O 1
ATOM 977 N N . ARG A 1 126 ? -28.883 -16.344 1.701 1.00 93.88 126 ARG A N 1
ATOM 978 C CA . ARG A 1 126 ? -29.537 -16.586 0.408 1.00 93.88 126 ARG A CA 1
ATOM 979 C C . ARG A 1 126 ? -28.537 -16.964 -0.684 1.00 93.88 126 ARG A C 1
ATOM 981 O O . ARG A 1 126 ? -28.812 -17.882 -1.442 1.00 93.88 126 ARG A O 1
ATOM 988 N N . LEU A 1 127 ? -27.388 -16.290 -0.761 1.00 93.12 127 LEU A N 1
ATOM 989 C CA . LEU A 1 127 ? -26.342 -16.609 -1.742 1.00 93.12 127 LEU A CA 1
ATOM 990 C C . LEU A 1 127 ? -25.731 -17.998 -1.516 1.00 93.12 127 LEU A C 1
ATOM 992 O O . LEU A 1 127 ? -25.387 -18.670 -2.479 1.00 93.12 127 LEU A O 1
ATOM 996 N N . VAL A 1 128 ? -25.612 -18.435 -0.260 1.00 92.31 128 VAL A N 1
ATOM 997 C CA . VAL A 1 128 ? -25.133 -19.785 0.074 1.00 92.31 128 VAL A CA 1
ATOM 998 C C . VAL A 1 128 ? -26.183 -20.847 -0.261 1.00 92.31 128 VAL A C 1
ATOM 1000 O O . VAL A 1 128 ? -25.842 -21.895 -0.796 1.00 92.31 128 VAL A O 1
ATOM 1003 N N . GLN A 1 129 ? -27.457 -20.581 0.036 1.00 94.12 129 GLN A N 1
ATOM 1004 C CA . GLN A 1 129 ? -28.564 -21.501 -0.253 1.00 94.12 129 GLN A CA 1
ATOM 1005 C C . GLN A 1 129 ? -28.876 -21.600 -1.752 1.00 94.12 129 GLN A C 1
ATOM 1007 O O . GLN A 1 129 ? -29.266 -22.660 -2.236 1.00 94.12 129 GLN A O 1
ATOM 1012 N N . HIS A 1 130 ? -28.691 -20.504 -2.486 1.00 91.62 130 HIS A N 1
ATOM 1013 C CA . HIS A 1 130 ? -28.972 -20.390 -3.913 1.00 91.62 130 HIS A CA 1
ATOM 1014 C C . HIS A 1 130 ? -27.768 -19.763 -4.629 1.00 91.62 130 HIS A C 1
ATOM 1016 O O . HIS A 1 130 ? -27.801 -18.572 -4.964 1.00 91.62 130 HIS A O 1
ATOM 1022 N N . PRO A 1 131 ? -26.687 -20.538 -4.838 1.00 88.56 131 PRO A N 1
ATOM 1023 C CA . PRO A 1 131 ? -25.476 -20.026 -5.457 1.00 88.56 131 PRO A CA 1
ATOM 1024 C C . PRO A 1 131 ? -25.758 -19.589 -6.903 1.00 88.56 131 PRO A C 1
ATOM 1026 O O . PRO A 1 131 ? -26.269 -20.385 -7.696 1.00 88.56 131 PRO A O 1
ATOM 1029 N N . PRO A 1 132 ? -25.447 -18.331 -7.267 1.00 87.00 132 PRO A N 1
ATOM 1030 C CA . PRO A 1 132 ? -25.620 -17.857 -8.632 1.00 87.00 132 PRO A CA 1
ATOM 1031 C C . PRO A 1 132 ? -24.659 -18.574 -9.587 1.00 87.00 132 PRO A C 1
ATOM 1033 O O . PRO A 1 132 ? -23.552 -18.956 -9.213 1.00 87.00 132 PRO A O 1
ATOM 1036 N N . SER A 1 133 ? -25.064 -18.711 -10.851 1.00 86.81 133 SER A N 1
ATOM 1037 C CA . SER A 1 133 ? -24.218 -19.294 -11.905 1.00 86.81 133 SER A CA 1
ATOM 1038 C C . SER A 1 133 ? -23.028 -18.402 -12.285 1.00 86.81 133 SER A C 1
ATOM 1040 O O . SER A 1 133 ? -22.080 -18.869 -12.910 1.00 86.81 133 SER A O 1
ATOM 1042 N N . SER A 1 134 ? -23.071 -17.120 -11.917 1.00 88.25 134 SER A N 1
ATOM 1043 C CA . SER A 1 134 ? -22.000 -16.141 -12.100 1.00 88.25 134 SER A CA 1
ATOM 1044 C C . SER A 1 134 ? -21.442 -15.678 -10.754 1.00 88.25 134 SER A C 1
ATOM 1046 O O . SER A 1 134 ? -22.041 -15.888 -9.699 1.00 88.25 134 SER A O 1
ATOM 1048 N N . ARG A 1 135 ? -20.269 -15.034 -10.779 1.00 82.94 135 ARG A N 1
ATOM 1049 C CA . ARG A 1 135 ? -19.634 -14.494 -9.572 1.00 82.94 135 ARG A CA 1
ATOM 1050 C C . ARG A 1 135 ? -20.589 -13.504 -8.870 1.00 82.94 135 ARG A C 1
ATOM 1052 O O . ARG A 1 135 ? -21.027 -12.554 -9.517 1.00 82.94 135 ARG A O 1
ATOM 1059 N N . PRO A 1 136 ? -20.879 -13.677 -7.565 1.00 85.69 136 PRO A N 1
ATOM 1060 C CA . PRO A 1 136 ? -21.695 -12.725 -6.816 1.00 85.69 136 PRO A CA 1
ATOM 1061 C C . PRO A 1 136 ? -20.991 -11.359 -6.711 1.00 85.69 136 PRO A C 1
ATOM 1063 O O . PRO A 1 136 ? -19.769 -11.292 -6.871 1.00 85.69 136 PRO A O 1
ATOM 1066 N N . PRO A 1 137 ? -21.719 -10.271 -6.411 1.00 87.94 137 PRO A N 1
ATOM 1067 C CA . PRO A 1 137 ? -21.153 -8.924 -6.306 1.00 87.94 137 PRO A CA 1
ATOM 1068 C C . PRO A 1 137 ? -20.302 -8.769 -5.030 1.00 87.94 137 PRO A C 1
ATOM 1070 O O . PRO A 1 137 ? -20.720 -8.177 -4.040 1.00 87.94 137 PRO A O 1
ATOM 1073 N N . ILE A 1 138 ? -19.105 -9.367 -5.024 1.00 88.94 138 ILE A N 1
ATOM 1074 C CA . ILE A 1 138 ? -18.209 -9.438 -3.855 1.00 88.94 138 ILE A CA 1
ATOM 1075 C C . ILE A 1 138 ? -17.817 -8.041 -3.364 1.00 88.94 138 ILE A C 1
ATOM 1077 O O . ILE A 1 138 ? -17.761 -7.819 -2.157 1.00 88.94 138 ILE A O 1
ATOM 1081 N N . ASP A 1 139 ? -17.571 -7.105 -4.277 1.00 88.75 139 ASP A N 1
ATOM 1082 C CA . ASP A 1 139 ? -17.121 -5.762 -3.910 1.00 88.75 139 ASP A CA 1
ATOM 1083 C C . ASP A 1 139 ? -18.230 -4.969 -3.202 1.00 88.75 139 ASP A C 1
ATOM 1085 O O . ASP A 1 139 ? -17.962 -4.330 -2.186 1.00 88.75 139 ASP A O 1
ATOM 1089 N N . ASP A 1 140 ? -19.489 -5.118 -3.626 1.00 89.25 140 ASP A N 1
ATOM 1090 C CA . ASP A 1 140 ? -20.646 -4.505 -2.956 1.00 89.25 140 ASP A CA 1
ATOM 1091 C C . ASP A 1 140 ? -20.901 -5.117 -1.573 1.00 89.25 140 ASP A C 1
ATOM 1093 O O . ASP A 1 140 ? -21.242 -4.414 -0.616 1.00 89.25 140 ASP A O 1
ATOM 1097 N N . LEU A 1 141 ? -20.709 -6.435 -1.441 1.00 93.19 141 LEU A N 1
ATOM 1098 C CA . LEU A 1 141 ? -20.798 -7.128 -0.154 1.00 93.19 141 LEU A CA 1
ATOM 1099 C C . LEU A 1 141 ? -19.705 -6.640 0.806 1.00 93.19 141 LEU A C 1
ATOM 1101 O O . LEU A 1 141 ? -19.991 -6.360 1.972 1.00 93.19 141 LEU A O 1
ATOM 1105 N N . ASN A 1 142 ? -18.476 -6.480 0.312 1.00 93.38 142 ASN A N 1
ATOM 1106 C CA . ASN A 1 142 ? -17.360 -5.937 1.084 1.00 93.38 142 ASN A CA 1
ATOM 1107 C C . ASN A 1 142 ? -17.608 -4.480 1.483 1.00 93.38 142 ASN A C 1
ATOM 1109 O O . ASN A 1 142 ? -17.400 -4.119 2.641 1.00 93.38 142 ASN A O 1
ATOM 1113 N N . ALA A 1 143 ? -18.088 -3.647 0.559 1.00 91.62 143 ALA A N 1
ATOM 1114 C CA . ALA A 1 143 ? -18.441 -2.261 0.841 1.00 91.62 143 ALA A CA 1
ATOM 1115 C C . ALA A 1 143 ? -19.543 -2.170 1.908 1.00 91.62 143 ALA A C 1
ATOM 1117 O O . ALA A 1 143 ? -19.438 -1.370 2.839 1.00 91.62 143 ALA A O 1
ATOM 1118 N N . SER A 1 144 ? -20.555 -3.039 1.826 1.00 94.38 144 SER A N 1
ATOM 1119 C CA . SER A 1 144 ? -21.648 -3.117 2.801 1.00 94.38 144 SER A CA 1
ATOM 1120 C C . SER A 1 144 ? -21.142 -3.513 4.187 1.00 94.38 144 SER A C 1
ATOM 1122 O O . SER A 1 144 ? -21.467 -2.849 5.172 1.00 94.38 144 SER A O 1
ATOM 1124 N N . LEU A 1 145 ? -20.303 -4.550 4.274 1.00 95.88 145 LEU A N 1
ATOM 1125 C CA . LEU A 1 145 ? -19.703 -4.986 5.536 1.00 95.88 145 LEU A CA 1
ATOM 1126 C C . LEU A 1 145 ? -18.833 -3.888 6.157 1.00 95.88 145 LEU A C 1
ATOM 1128 O O . LEU A 1 145 ? -18.977 -3.586 7.341 1.00 95.88 145 LEU A O 1
ATOM 1132 N N . ASN A 1 146 ? -17.967 -3.263 5.358 1.00 94.19 146 ASN A N 1
ATOM 1133 C CA . ASN A 1 146 ? -17.114 -2.171 5.817 1.00 94.19 146 ASN A CA 1
ATOM 1134 C C . ASN A 1 146 ? -17.947 -0.993 6.336 1.00 94.19 146 ASN A C 1
ATOM 1136 O O . ASN A 1 146 ? -17.658 -0.473 7.408 1.00 94.19 146 ASN A O 1
ATOM 1140 N N . ASN A 1 147 ? -19.023 -0.618 5.639 1.00 93.56 147 ASN A N 1
ATOM 1141 C CA . ASN A 1 147 ? -19.931 0.441 6.085 1.00 93.56 147 ASN A CA 1
ATOM 1142 C C . ASN A 1 147 ? -20.588 0.100 7.434 1.00 93.56 147 ASN A C 1
ATOM 1144 O O . ASN A 1 147 ? -20.620 0.941 8.330 1.00 93.56 147 ASN A O 1
ATOM 1148 N N . ILE A 1 148 ? -21.037 -1.146 7.615 1.00 96.12 148 ILE A N 1
ATOM 1149 C CA . ILE A 1 148 ? -21.598 -1.619 8.889 1.00 96.12 148 ILE A CA 1
ATOM 1150 C C . ILE A 1 148 ? -20.567 -1.510 10.018 1.00 96.12 148 ILE A C 1
ATOM 1152 O O . ILE A 1 148 ? -20.894 -0.995 11.089 1.00 96.12 148 ILE A O 1
ATOM 1156 N N . ILE A 1 149 ? -19.326 -1.951 9.784 1.00 93.75 149 ILE A N 1
ATOM 1157 C CA . ILE A 1 149 ? -18.231 -1.829 10.759 1.00 93.75 149 ILE A CA 1
ATOM 1158 C C . ILE A 1 149 ? -18.000 -0.356 11.104 1.00 93.75 149 ILE A C 1
ATOM 1160 O O . ILE A 1 149 ? -17.990 0.002 12.280 1.00 93.75 149 ILE A O 1
ATOM 1164 N N . TYR A 1 150 ? -17.873 0.511 10.098 1.00 92.44 150 TYR A N 1
ATOM 1165 C CA . TYR A 1 150 ? -17.601 1.933 10.301 1.00 92.44 150 TYR A CA 1
ATOM 1166 C C . TYR A 1 150 ? -18.720 2.630 11.067 1.00 92.44 150 TYR A C 1
ATOM 1168 O O . TYR A 1 150 ? -18.435 3.306 12.046 1.00 92.44 150 TYR A O 1
ATOM 1176 N N . ARG A 1 151 ? -19.988 2.405 10.705 1.00 91.56 151 ARG A N 1
ATOM 1177 C CA . ARG A 1 151 ? -21.135 2.961 11.440 1.00 91.56 151 ARG A CA 1
ATOM 1178 C C . ARG A 1 151 ? -21.190 2.476 12.883 1.00 91.56 151 ARG A C 1
ATOM 1180 O O . ARG A 1 151 ? -21.488 3.261 13.776 1.00 91.56 151 ARG A O 1
ATOM 1187 N N . SER A 1 152 ? -20.892 1.199 13.113 1.00 94.81 152 SER A N 1
ATOM 1188 C CA . SER A 1 152 ? -20.897 0.627 14.463 1.00 94.81 152 SER A CA 1
ATOM 1189 C C . SER A 1 152 ? -19.793 1.238 15.325 1.00 94.81 152 SER A C 1
ATOM 1191 O O . SER A 1 152 ? -20.018 1.524 16.499 1.00 94.81 152 SER A O 1
ATOM 1193 N N . LEU A 1 153 ? -18.612 1.490 14.753 1.00 93.81 153 LEU A N 1
ATOM 1194 C CA . LEU A 1 153 ? -17.504 2.162 15.439 1.00 93.81 153 LEU A CA 1
ATOM 1195 C C . LEU A 1 153 ? -17.772 3.661 15.653 1.00 93.81 153 LEU A C 1
ATOM 1197 O O . LEU A 1 153 ? -17.526 4.165 16.748 1.00 93.81 153 LEU A O 1
ATOM 1201 N N . ASP A 1 154 ? -18.335 4.352 14.657 1.00 90.81 154 ASP A N 1
ATOM 1202 C CA . ASP A 1 154 ? -18.735 5.763 14.752 1.00 90.81 154 ASP A CA 1
ATOM 1203 C C . ASP A 1 154 ? -19.731 5.970 15.908 1.00 90.81 154 ASP A C 1
ATOM 1205 O O . ASP A 1 154 ? -19.572 6.897 16.700 1.00 90.81 154 ASP A O 1
ATOM 1209 N N . ALA A 1 155 ? -20.712 5.072 16.049 1.00 90.12 155 ALA A N 1
ATOM 1210 C CA . ALA A 1 155 ? -21.727 5.143 17.100 1.00 90.12 155 ALA A CA 1
ATOM 1211 C C . ALA A 1 155 ? -21.193 4.815 18.506 1.00 90.12 155 ALA A C 1
ATOM 1213 O O . ALA A 1 155 ? -21.670 5.376 19.489 1.00 90.12 155 ALA A O 1
ATOM 1214 N N . SER A 1 156 ? -20.229 3.896 18.617 1.00 92.88 156 SER A N 1
ATOM 1215 C CA . SER A 1 156 ? -19.800 3.339 19.909 1.00 92.88 156 SER A CA 1
ATOM 1216 C C . SER A 1 156 ? -18.587 4.036 20.512 1.00 92.88 156 SER A C 1
ATOM 1218 O O . SER A 1 156 ? -18.599 4.440 21.676 1.00 92.88 156 SER A O 1
ATOM 1220 N N . VAL A 1 157 ? -17.515 4.173 19.736 1.00 90.56 157 VAL A N 1
ATOM 1221 C CA . VAL A 1 157 ? -16.221 4.642 20.244 1.00 90.56 157 VAL A CA 1
ATOM 1222 C C . VAL A 1 157 ? -15.885 6.060 19.801 1.00 90.56 157 VAL A C 1
ATOM 1224 O O . VAL A 1 157 ? -15.080 6.713 20.473 1.00 90.56 157 VAL A O 1
ATOM 1227 N N . GLY A 1 158 ? -16.554 6.556 18.756 1.00 81.81 158 GLY A N 1
ATOM 1228 C CA . GLY A 1 158 ? -16.360 7.892 18.201 1.00 81.81 158 GLY A CA 1
ATOM 1229 C C . GLY A 1 158 ? -15.048 8.049 17.426 1.00 81.81 158 GLY A C 1
ATOM 1230 O O . GLY A 1 158 ? -14.179 7.167 17.429 1.00 81.81 158 GLY A O 1
ATOM 1231 N N . ASP A 1 159 ? -14.922 9.189 16.748 1.00 79.06 159 ASP A N 1
ATOM 1232 C CA . ASP A 1 159 ? -13.746 9.535 15.947 1.00 79.06 159 ASP A CA 1
ATOM 1233 C C . ASP A 1 159 ? -12.570 9.965 16.839 1.00 79.06 159 ASP A C 1
ATOM 1235 O O . ASP A 1 159 ? -12.731 10.517 17.933 1.00 79.06 159 ASP A O 1
ATOM 1239 N N . ARG A 1 160 ? -11.357 9.704 16.365 1.00 76.19 160 ARG A N 1
ATOM 1240 C CA . ARG A 1 160 ? -10.099 10.066 17.003 1.00 76.19 160 ARG A CA 1
ATOM 1241 C C . ARG A 1 160 ? -9.319 10.943 16.028 1.00 76.19 160 ARG A C 1
ATOM 1243 O O . ARG A 1 160 ? -8.962 10.476 14.950 1.00 76.19 160 ARG A O 1
ATOM 1250 N N . PRO A 1 161 ? -8.933 12.170 16.411 1.00 68.81 161 PRO A N 1
ATOM 1251 C CA . PRO A 1 161 ? -8.093 12.980 15.545 1.00 68.81 161 PRO A CA 1
ATOM 1252 C C . PRO A 1 161 ? -6.760 12.259 15.275 1.00 68.81 161 PRO A C 1
ATOM 1254 O O . PRO A 1 161 ? -6.231 11.585 16.175 1.00 68.81 161 PRO A O 1
ATOM 1257 N N . PRO A 1 162 ? -6.185 12.398 14.066 1.00 66.06 162 PRO A N 1
ATOM 1258 C CA . PRO A 1 162 ? -4.867 11.871 13.755 1.00 66.06 162 PRO A CA 1
ATOM 1259 C C . PRO A 1 162 ? -3.873 12.296 14.821 1.00 66.06 162 PRO A C 1
ATOM 1261 O O . PRO A 1 162 ? -3.651 13.484 15.056 1.00 66.06 162 PRO A O 1
ATOM 1264 N N . ARG A 1 163 ? -3.273 11.314 15.500 1.00 63.22 163 ARG A N 1
ATOM 1265 C CA . ARG A 1 163 ? -2.202 11.626 16.437 1.00 63.22 163 ARG A CA 1
ATOM 1266 C C . ARG A 1 163 ? -1.038 12.179 15.610 1.00 63.22 163 ARG A C 1
ATOM 1268 O O . ARG A 1 163 ? -0.649 11.516 14.643 1.00 63.22 163 ARG A O 1
ATOM 1275 N N . PRO A 1 164 ? -0.468 13.345 15.958 1.00 59.75 164 PRO A N 1
ATOM 1276 C CA . PRO A 1 164 ? 0.723 13.830 15.285 1.00 59.75 164 PRO A CA 1
ATOM 1277 C C . PRO A 1 164 ? 1.795 12.749 15.352 1.00 59.75 164 PRO A C 1
ATOM 1279 O O . PRO A 1 164 ? 1.996 12.097 16.380 1.00 59.75 164 PRO A O 1
ATOM 1282 N N . SER A 1 165 ? 2.428 12.508 14.213 1.00 57.09 165 SER A N 1
ATOM 1283 C CA . SER A 1 165 ? 3.329 11.382 14.067 1.00 57.09 165 SER A CA 1
ATOM 1284 C C . SER A 1 165 ? 4.548 11.530 14.982 1.00 57.09 165 SER A C 1
ATOM 1286 O O . SER A 1 165 ? 5.435 12.348 14.737 1.00 57.09 165 SER A O 1
ATOM 1288 N N . HIS A 1 166 ? 4.604 10.721 16.042 1.00 57.38 166 HIS A N 1
ATOM 1289 C CA . HIS A 1 166 ? 5.700 10.733 17.011 1.00 57.38 166 HIS A CA 1
ATOM 1290 C C . HIS A 1 166 ? 6.958 10.006 16.518 1.00 57.38 166 HIS A C 1
ATOM 1292 O O . HIS A 1 166 ? 7.936 9.984 17.259 1.00 57.38 166 HIS A O 1
ATOM 1298 N N . TRP A 1 167 ? 6.999 9.440 15.299 1.00 56.34 167 TRP A N 1
ATOM 1299 C CA . TRP A 1 167 ? 8.245 8.838 14.788 1.00 56.34 167 TRP A CA 1
ATOM 1300 C C . TRP A 1 167 ? 9.390 9.859 14.771 1.00 56.34 167 TRP A C 1
ATOM 1302 O O . TRP A 1 167 ? 10.526 9.499 15.056 1.00 56.34 167 TRP A O 1
ATOM 1312 N N . LYS A 1 168 ? 9.077 11.152 14.585 1.00 57.28 168 LYS A N 1
ATOM 1313 C CA . LYS A 1 168 ? 10.041 12.255 14.715 1.00 57.28 168 LYS A CA 1
ATOM 1314 C C . LYS A 1 168 ? 10.682 12.358 16.107 1.00 57.28 168 LYS A C 1
ATOM 1316 O O . LYS A 1 168 ? 11.769 12.899 16.222 1.00 57.28 168 LYS A O 1
ATOM 1321 N N . LYS A 1 169 ? 10.036 11.852 17.168 1.00 61.47 169 LYS A N 1
ATOM 1322 C CA . LYS A 1 169 ? 10.603 11.823 18.529 1.00 61.47 169 LYS A CA 1
ATOM 1323 C C . LYS A 1 169 ? 11.726 10.789 18.653 1.00 61.47 169 LYS A C 1
ATOM 1325 O O . LYS A 1 169 ? 12.658 11.004 19.416 1.00 61.47 169 LYS A O 1
ATOM 1330 N N . TYR A 1 170 ? 11.615 9.681 17.923 1.00 65.19 170 TYR A N 1
ATOM 1331 C CA . TYR A 1 170 ? 12.606 8.603 17.926 1.00 65.19 170 TYR A CA 1
ATOM 1332 C C . TYR A 1 170 ? 13.663 8.789 16.836 1.00 65.19 170 TYR A C 1
ATOM 1334 O O . TYR A 1 170 ? 14.770 8.289 16.974 1.00 65.19 170 TYR A O 1
ATOM 1342 N N . TRP A 1 171 ? 13.340 9.532 15.776 1.00 75.31 171 TRP A N 1
ATOM 1343 C CA . TRP A 1 171 ? 14.262 9.885 14.704 1.00 75.31 171 TRP A CA 1
ATOM 1344 C C . TRP A 1 171 ? 15.028 11.165 15.047 1.00 75.31 171 TRP A C 1
ATOM 1346 O O . TRP A 1 171 ? 14.611 12.275 14.715 1.00 75.31 171 TRP A O 1
ATOM 1356 N N . THR A 1 172 ? 16.136 11.012 15.766 1.00 81.94 172 THR A N 1
ATOM 1357 C CA . THR A 1 172 ? 17.000 12.136 16.142 1.00 81.94 172 THR A CA 1
ATOM 1358 C C . THR A 1 172 ? 17.865 12.588 14.964 1.00 81.94 172 THR A C 1
ATOM 1360 O O . THR A 1 172 ? 18.131 11.818 14.039 1.00 81.94 172 THR A O 1
ATOM 1363 N N . GLN A 1 173 ? 18.372 13.825 15.015 1.00 80.75 173 GLN A N 1
ATOM 1364 C CA . GLN A 1 173 ? 19.345 14.306 14.026 1.00 80.75 173 GLN A CA 1
ATOM 1365 C C . GLN A 1 173 ? 20.584 13.398 13.967 1.00 80.75 173 GLN A C 1
ATOM 1367 O O . GLN A 1 173 ? 21.101 13.141 12.891 1.00 80.75 173 GLN A O 1
ATOM 1372 N N . GLN A 1 174 ? 21.002 12.826 15.101 1.00 83.12 174 GLN A N 1
ATOM 1373 C CA . GLN A 1 174 ? 22.117 11.877 15.151 1.00 83.12 174 GLN A CA 1
ATOM 1374 C C . GLN A 1 174 ? 21.839 10.602 14.340 1.00 83.12 174 GLN A C 1
ATOM 1376 O O . GLN A 1 174 ? 22.717 10.142 13.614 1.00 83.12 174 GLN A O 1
ATOM 1381 N N . LEU A 1 175 ? 20.620 10.051 14.418 1.00 81.56 175 LEU A N 1
ATOM 1382 C CA . LEU A 1 175 ? 20.225 8.893 13.609 1.00 81.56 175 LEU A CA 1
ATOM 1383 C C . LEU A 1 175 ? 20.123 9.247 12.122 1.00 81.56 175 LEU A C 1
ATOM 1385 O O . LEU A 1 175 ? 20.540 8.448 11.283 1.00 81.56 175 LEU A O 1
ATOM 1389 N N . GLN A 1 176 ? 19.633 10.447 11.792 1.00 83.56 176 GLN A N 1
ATOM 1390 C CA . GLN A 1 176 ? 19.632 10.954 10.418 1.00 83.56 176 GLN A CA 1
ATOM 1391 C C . GLN A 1 176 ? 21.063 11.079 9.874 1.00 83.56 176 GLN A C 1
ATOM 1393 O O . GLN A 1 176 ? 21.363 10.544 8.808 1.00 83.56 176 GLN A O 1
ATOM 1398 N N . ASP A 1 177 ? 21.969 11.698 10.631 1.00 83.69 177 ASP A N 1
ATOM 1399 C CA . ASP A 1 177 ? 23.368 11.887 10.243 1.00 83.69 177 ASP A CA 1
ATOM 1400 C C . ASP A 1 177 ? 24.100 10.548 10.087 1.00 83.69 177 ASP A C 1
ATOM 1402 O O . ASP A 1 177 ? 24.883 10.372 9.147 1.00 83.69 177 ASP A O 1
ATOM 1406 N N . ALA A 1 178 ? 23.824 9.581 10.970 1.00 82.81 178 ALA A N 1
ATOM 1407 C CA . ALA A 1 178 ? 24.356 8.224 10.886 1.00 82.81 178 ALA A CA 1
ATOM 1408 C C . ALA A 1 178 ? 23.831 7.485 9.644 1.00 82.81 178 ALA A C 1
ATOM 1410 O O . ALA A 1 178 ? 24.616 6.878 8.908 1.00 82.81 178 ALA A O 1
ATOM 1411 N N . ALA A 1 179 ? 22.527 7.577 9.362 1.00 81.44 179 ALA A N 1
ATOM 1412 C CA . ALA A 1 179 ? 21.915 6.996 8.170 1.00 81.44 179 ALA A CA 1
ATOM 1413 C C . ALA A 1 179 ? 22.477 7.621 6.882 1.00 81.44 179 ALA A C 1
ATOM 1415 O O . ALA A 1 179 ? 22.825 6.899 5.941 1.00 81.44 179 ALA A O 1
ATOM 1416 N N . ASP A 1 180 ? 22.642 8.943 6.853 1.00 84.19 180 ASP A N 1
ATOM 1417 C CA . ASP A 1 180 ? 23.225 9.662 5.723 1.00 84.19 180 ASP A CA 1
ATOM 1418 C C . ASP A 1 180 ? 24.706 9.333 5.547 1.00 84.19 180 ASP A C 1
ATOM 1420 O O . ASP A 1 180 ? 25.158 9.133 4.418 1.00 84.19 180 ASP A O 1
ATOM 1424 N N . TYR A 1 181 ? 25.475 9.218 6.633 1.00 83.69 181 TYR A N 1
ATOM 1425 C CA . TYR A 1 181 ? 26.871 8.784 6.578 1.00 83.69 181 TYR A CA 1
ATOM 1426 C C . TYR A 1 181 ? 26.998 7.372 6.003 1.00 83.69 181 TYR A C 1
ATOM 1428 O O . TYR A 1 181 ? 27.777 7.160 5.070 1.00 83.69 181 TYR A O 1
ATOM 1436 N N . ARG A 1 182 ? 26.177 6.431 6.481 1.00 82.12 182 ARG A N 1
ATOM 1437 C CA . ARG A 1 182 ? 26.104 5.063 5.954 1.00 82.12 182 ARG A CA 1
ATOM 1438 C C . ARG A 1 182 ? 25.774 5.058 4.462 1.00 82.12 182 ARG A C 1
ATOM 1440 O O . ARG A 1 182 ? 26.477 4.421 3.679 1.00 82.12 182 ARG A O 1
ATOM 1447 N N . ASN A 1 183 ? 24.763 5.823 4.045 1.00 82.56 183 ASN A N 1
ATOM 1448 C CA . ASN A 1 183 ? 24.391 5.958 2.634 1.00 82.56 183 ASN A CA 1
ATOM 1449 C C . ASN A 1 183 ? 25.536 6.554 1.798 1.00 82.56 183 ASN A C 1
ATOM 1451 O O . ASN A 1 183 ? 25.821 6.059 0.708 1.00 82.56 183 ASN A O 1
ATOM 1455 N N . ARG A 1 184 ? 26.250 7.572 2.300 1.00 84.31 184 ARG A N 1
ATOM 1456 C CA . ARG A 1 184 ? 27.435 8.134 1.623 1.00 84.31 184 ARG A CA 1
ATOM 1457 C C . ARG A 1 184 ? 28.541 7.090 1.450 1.00 84.31 184 ARG A C 1
ATOM 1459 O O . ARG A 1 184 ? 29.109 6.996 0.362 1.00 84.31 184 ARG A O 1
ATOM 1466 N N . CYS A 1 185 ? 28.842 6.307 2.486 1.00 83.75 185 CYS A N 1
ATOM 1467 C CA . CYS A 1 185 ? 29.828 5.225 2.422 1.00 83.75 185 CYS A CA 1
ATOM 1468 C C . CYS A 1 185 ? 29.433 4.156 1.396 1.00 83.75 185 CYS A C 1
ATOM 1470 O O . CYS A 1 185 ? 30.254 3.795 0.551 1.00 83.75 185 CYS A O 1
ATOM 1472 N N . TYR A 1 186 ? 28.169 3.731 1.405 1.00 82.19 186 TYR A N 1
ATOM 1473 C CA . TYR A 1 186 ? 27.633 2.774 0.438 1.00 82.19 186 TYR A CA 1
ATOM 1474 C C . TYR A 1 186 ? 27.734 3.287 -1.007 1.00 82.19 186 TYR A C 1
ATOM 1476 O O . TYR A 1 186 ? 28.258 2.587 -1.873 1.00 82.19 186 TYR A O 1
ATOM 1484 N N . ARG A 1 187 ? 27.322 4.537 -1.274 1.00 83.06 187 ARG A N 1
ATOM 1485 C CA . ARG A 1 187 ? 27.435 5.157 -2.608 1.00 83.06 187 ARG A CA 1
ATOM 1486 C C . ARG A 1 187 ? 28.880 5.218 -3.097 1.00 83.06 187 ARG A C 1
ATOM 1488 O O . ARG A 1 187 ? 29.136 4.930 -4.264 1.00 83.06 187 ARG A O 1
ATOM 1495 N N . ARG A 1 188 ? 29.828 5.576 -2.219 1.00 84.25 188 ARG A N 1
ATOM 1496 C CA . ARG A 1 188 ? 31.262 5.594 -2.561 1.00 84.25 188 ARG A CA 1
ATOM 1497 C C . ARG A 1 188 ? 31.763 4.200 -2.911 1.00 84.25 188 ARG A C 1
ATOM 1499 O O . ARG A 1 188 ? 32.425 4.057 -3.928 1.00 84.25 188 ARG A O 1
ATOM 1506 N N . TRP A 1 189 ? 31.401 3.182 -2.133 1.00 83.81 189 TRP A N 1
ATOM 1507 C CA . TRP A 1 189 ? 31.763 1.798 -2.434 1.00 83.81 189 TRP A CA 1
ATOM 1508 C C . TRP A 1 189 ? 31.174 1.304 -3.761 1.00 83.81 189 TRP A C 1
ATOM 1510 O O . TRP A 1 189 ? 31.905 0.742 -4.572 1.00 83.81 189 TRP A O 1
ATOM 1520 N N . ARG A 1 190 ? 29.891 1.574 -4.033 1.00 80.50 190 ARG A N 1
ATOM 1521 C CA . ARG A 1 190 ? 29.237 1.180 -5.294 1.00 80.50 190 ARG A CA 1
ATOM 1522 C C . ARG A 1 190 ? 29.881 1.803 -6.530 1.00 80.50 190 ARG A C 1
ATOM 1524 O O . ARG A 1 190 ? 29.874 1.178 -7.584 1.00 80.50 190 ARG A O 1
ATOM 1531 N N . ARG A 1 191 ? 30.415 3.020 -6.409 1.00 83.94 191 ARG A N 1
ATOM 1532 C CA . ARG A 1 191 ? 31.071 3.746 -7.509 1.00 83.94 191 ARG A CA 1
ATOM 1533 C C . ARG A 1 191 ? 32.581 3.493 -7.590 1.00 83.94 191 ARG A C 1
ATOM 1535 O O . ARG A 1 191 ? 33.193 3.894 -8.573 1.00 83.94 191 ARG A O 1
ATOM 1542 N N . ALA A 1 192 ? 33.179 2.861 -6.579 1.00 83.44 192 ALA A N 1
ATOM 1543 C CA . ALA A 1 192 ? 34.610 2.587 -6.531 1.00 83.44 192 ALA A CA 1
ATOM 1544 C C . ALA A 1 192 ? 34.999 1.381 -7.401 1.00 83.44 192 ALA A C 1
ATOM 1546 O O . ALA A 1 192 ? 34.232 0.433 -7.585 1.00 83.44 192 ALA A O 1
ATOM 1547 N N . PHE A 1 193 ? 36.232 1.404 -7.897 1.00 80.25 193 PHE A N 1
ATOM 1548 C CA . PHE A 1 193 ? 36.825 0.382 -8.757 1.00 80.25 193 PHE A CA 1
ATOM 1549 C C . PHE A 1 193 ? 38.273 0.111 -8.330 1.00 80.25 193 PHE A C 1
ATOM 1551 O O . PHE A 1 193 ? 38.903 0.939 -7.675 1.00 80.25 193 PHE A O 1
ATOM 1558 N N . GLY A 1 194 ? 38.798 -1.070 -8.662 1.00 82.69 194 GLY A N 1
ATOM 1559 C CA . GLY A 1 194 ? 40.155 -1.465 -8.273 1.00 82.69 194 GLY A CA 1
ATOM 1560 C C . GLY A 1 194 ? 40.355 -1.521 -6.752 1.00 82.69 194 GLY A C 1
ATOM 1561 O O . GLY A 1 194 ? 39.456 -1.924 -6.010 1.00 82.69 194 GLY A O 1
ATOM 1562 N N . ILE A 1 195 ? 41.536 -1.112 -6.283 1.00 81.50 195 ILE A N 1
ATOM 1563 C CA . ILE A 1 195 ? 41.921 -1.177 -4.863 1.00 81.50 195 ILE A CA 1
ATOM 1564 C C . ILE A 1 195 ? 41.056 -0.277 -3.964 1.00 81.50 195 ILE A C 1
ATOM 1566 O O . ILE A 1 195 ? 40.760 -0.629 -2.820 1.00 81.50 195 ILE A O 1
ATOM 1570 N N . ASP A 1 196 ? 40.534 0.822 -4.517 1.00 81.19 196 ASP A N 1
ATOM 1571 C CA . ASP A 1 196 ? 39.626 1.730 -3.815 1.00 81.19 196 ASP A CA 1
ATOM 1572 C C . ASP A 1 196 ? 38.299 1.058 -3.456 1.00 81.19 196 ASP A C 1
ATOM 1574 O O . ASP A 1 196 ? 37.662 1.432 -2.466 1.00 81.19 196 ASP A O 1
ATOM 1578 N N . LYS A 1 197 ? 37.881 0.033 -4.215 1.00 82.12 197 LYS A N 1
ATOM 1579 C CA . LYS A 1 197 ? 36.669 -0.740 -3.914 1.00 82.12 197 LYS A CA 1
ATOM 1580 C C . LYS A 1 197 ? 36.820 -1.508 -2.602 1.00 82.12 197 LYS A C 1
ATOM 1582 O O . LYS A 1 197 ? 35.875 -1.543 -1.819 1.00 82.12 197 LYS A O 1
ATOM 1587 N N . VAL A 1 198 ? 38.007 -2.047 -2.315 1.00 80.50 198 VAL A N 1
ATOM 1588 C CA . VAL A 1 198 ? 38.304 -2.759 -1.058 1.00 80.50 198 VAL A CA 1
ATOM 1589 C C . VAL A 1 198 ? 38.326 -1.782 0.118 1.00 80.50 198 VAL A C 1
ATOM 1591 O O . VAL A 1 198 ? 37.646 -2.003 1.122 1.00 80.50 198 VAL A O 1
ATOM 1594 N N . TYR A 1 199 ? 39.017 -0.649 -0.034 1.00 81.44 199 TYR A N 1
ATOM 1595 C CA . TYR A 1 199 ? 39.055 0.403 0.984 1.00 81.44 199 TYR A CA 1
ATOM 1596 C C . TYR A 1 199 ? 37.653 0.953 1.309 1.00 81.44 199 TYR A C 1
ATOM 1598 O O . TYR A 1 199 ? 37.271 1.084 2.476 1.00 81.44 199 TYR A O 1
ATOM 1606 N N . CYS A 1 200 ? 36.844 1.237 0.284 1.00 81.19 200 CYS A N 1
ATOM 1607 C CA . CYS A 1 200 ? 35.481 1.730 0.473 1.00 81.19 200 CYS A CA 1
ATOM 1608 C C . CYS A 1 200 ? 34.541 0.659 1.050 1.00 81.19 200 CYS A C 1
ATOM 1610 O O . CYS A 1 200 ? 33.650 1.009 1.824 1.00 81.19 200 CYS A O 1
ATOM 1612 N N . CYS A 1 201 ? 34.752 -0.623 0.724 1.00 79.50 201 CYS A N 1
ATOM 1613 C CA . CYS A 1 201 ? 34.001 -1.743 1.295 1.00 79.50 201 CYS A CA 1
ATOM 1614 C C . CYS A 1 201 ? 34.181 -1.797 2.814 1.00 79.50 201 CYS A C 1
ATOM 1616 O O . CYS A 1 201 ? 33.198 -1.773 3.555 1.00 79.50 201 CYS A O 1
ATOM 1618 N N . HIS A 1 202 ? 35.435 -1.752 3.277 1.00 81.56 202 HIS A N 1
ATOM 1619 C CA . HIS A 1 202 ? 35.754 -1.769 4.702 1.00 81.56 202 HIS A CA 1
ATOM 1620 C C . HIS A 1 202 ? 35.065 -0.616 5.446 1.00 81.56 202 HIS A C 1
ATOM 1622 O O . HIS A 1 202 ? 34.379 -0.829 6.442 1.00 81.56 202 HIS A O 1
ATOM 1628 N N . ARG A 1 203 ? 35.133 0.607 4.901 1.00 80.31 203 ARG A N 1
ATOM 1629 C CA . ARG A 1 203 ? 34.430 1.767 5.475 1.00 80.31 203 ARG A CA 1
ATOM 1630 C C . ARG A 1 203 ? 32.909 1.605 5.498 1.00 80.31 203 ARG A C 1
ATOM 1632 O O . ARG A 1 203 ? 32.271 2.054 6.451 1.00 80.31 203 ARG A O 1
ATOM 1639 N N . CYS A 1 204 ? 32.325 0.992 4.469 1.00 78.81 204 CYS A N 1
ATOM 1640 C CA . CYS A 1 204 ? 30.895 0.692 4.431 1.00 78.81 204 CYS A CA 1
ATOM 1641 C C . CYS A 1 204 ? 30.513 -0.294 5.545 1.00 78.81 204 CYS A C 1
ATOM 1643 O O . CYS A 1 204 ? 29.561 -0.039 6.284 1.00 78.81 204 CYS A O 1
ATOM 1645 N N . GLN A 1 205 ? 31.293 -1.359 5.730 1.00 76.75 205 GLN A N 1
ATOM 1646 C CA . GLN A 1 205 ? 31.060 -2.371 6.761 1.00 76.75 205 GLN A CA 1
ATOM 1647 C C . GLN A 1 205 ? 31.160 -1.796 8.181 1.00 76.75 205 GLN A C 1
ATOM 1649 O O . GLN A 1 205 ? 30.285 -2.046 9.008 1.00 76.75 205 GLN A O 1
ATOM 1654 N N . THR A 1 206 ? 32.152 -0.944 8.455 1.00 78.88 206 THR A N 1
ATOM 1655 C CA . THR A 1 206 ? 32.290 -0.289 9.766 1.00 78.88 206 THR A CA 1
ATOM 1656 C C . THR A 1 206 ? 31.109 0.637 10.071 1.00 78.88 206 THR A C 1
ATOM 1658 O O . THR A 1 206 ? 30.619 0.660 11.198 1.00 78.88 206 THR A O 1
ATOM 1661 N N . SER A 1 207 ? 30.598 1.367 9.070 1.00 75.81 207 SER A N 1
ATOM 1662 C CA . SER A 1 207 ? 29.409 2.213 9.262 1.00 75.81 207 SER A CA 1
ATOM 1663 C C . SER A 1 207 ? 28.130 1.411 9.534 1.00 75.81 207 SER A C 1
ATOM 1665 O O . SER A 1 207 ? 27.311 1.850 10.335 1.00 75.81 207 SER A O 1
ATOM 1667 N N . LEU A 1 208 ? 27.977 0.223 8.933 1.00 65.50 208 LEU A N 1
ATOM 1668 C CA . LEU A 1 208 ? 26.859 -0.687 9.213 1.00 65.50 208 LEU A CA 1
ATOM 1669 C C . LEU A 1 208 ? 26.862 -1.162 10.672 1.00 65.50 208 LEU A C 1
ATOM 1671 O O . LEU A 1 208 ? 25.820 -1.138 11.322 1.00 65.50 208 LEU A O 1
ATOM 1675 N N . LEU A 1 209 ? 28.031 -1.540 11.195 1.00 65.38 209 LEU A N 1
ATOM 1676 C CA . LEU A 1 209 ? 28.177 -2.004 12.579 1.00 65.38 209 LEU A CA 1
ATOM 1677 C C . LEU A 1 209 ? 27.934 -0.882 13.600 1.00 65.38 209 LEU A C 1
ATOM 1679 O O . LEU A 1 209 ? 27.276 -1.105 14.613 1.00 65.38 209 LEU A O 1
ATOM 1683 N N . ALA A 1 210 ? 28.393 0.340 13.316 1.00 62.59 210 ALA A N 1
ATOM 1684 C CA . ALA A 1 210 ? 28.176 1.493 14.192 1.00 62.59 210 ALA A CA 1
ATOM 1685 C C . ALA A 1 210 ? 26.691 1.889 14.309 1.00 62.59 210 ALA A C 1
ATOM 1687 O O . ALA A 1 210 ? 26.242 2.273 15.387 1.00 62.59 210 ALA A O 1
ATOM 1688 N N . SER A 1 211 ? 25.910 1.757 13.229 1.00 58.94 211 SER A N 1
ATOM 1689 C CA . SER A 1 211 ? 24.468 2.044 13.255 1.00 58.94 211 SER A CA 1
ATOM 1690 C C . SER A 1 211 ? 23.661 1.042 14.087 1.00 58.94 211 SER A C 1
ATOM 1692 O O . SER A 1 211 ? 22.623 1.413 14.623 1.00 58.94 211 SER A O 1
ATOM 1694 N N . ILE A 1 212 ? 24.119 -0.208 14.220 1.00 56.03 212 ILE A N 1
ATOM 1695 C CA . ILE A 1 212 ? 23.443 -1.238 15.030 1.00 56.03 212 ILE A CA 1
ATOM 1696 C C . ILE A 1 212 ? 23.599 -0.942 16.532 1.00 56.03 212 ILE A C 1
ATOM 1698 O O . ILE A 1 212 ? 22.661 -1.138 17.301 1.00 56.03 212 ILE A O 1
ATOM 1702 N N . LEU A 1 213 ? 24.748 -0.396 16.942 1.00 54.72 213 LEU A N 1
ATOM 1703 C CA . LEU A 1 213 ? 25.052 -0.078 18.343 1.00 54.72 213 LEU A CA 1
ATOM 1704 C C . LEU A 1 213 ? 24.351 1.184 18.874 1.00 54.72 213 LEU A C 1
ATOM 1706 O O . LEU A 1 213 ? 24.252 1.342 20.082 1.00 54.72 213 LEU A O 1
ATOM 1710 N N . GLN A 1 214 ? 23.855 2.075 18.008 1.00 53.09 214 GLN A N 1
ATOM 1711 C CA . GLN A 1 214 ? 23.108 3.276 18.425 1.00 53.09 214 GLN A CA 1
ATOM 1712 C C . GLN A 1 214 ? 21.603 3.036 18.639 1.00 53.09 214 GLN A C 1
ATOM 1714 O O . GLN A 1 214 ? 20.893 3.953 19.048 1.00 53.09 214 GLN A O 1
ATOM 1719 N N . VAL A 1 215 ? 21.107 1.833 18.330 1.00 48.19 215 VAL A N 1
ATOM 1720 C CA . VAL A 1 215 ? 19.687 1.451 18.457 1.00 48.19 215 VAL A CA 1
ATOM 1721 C C . VAL A 1 215 ? 19.452 0.513 19.660 1.00 48.19 215 VAL A C 1
ATOM 1723 O O . VAL A 1 215 ? 18.314 0.135 19.924 1.00 48.19 215 VAL A O 1
ATOM 1726 N N . SER A 1 216 ? 20.511 0.155 20.401 1.00 40.88 216 SER A N 1
ATOM 1727 C CA . SER A 1 216 ? 20.454 -0.610 21.664 1.00 40.88 216 SER A CA 1
ATOM 1728 C C . SER A 1 216 ? 20.506 0.324 22.869 1.00 40.88 216 SER A C 1
ATOM 1730 O O . SER A 1 216 ? 19.795 0.037 23.855 1.00 40.88 216 SER A O 1
#